Protein AF-A0A1I9G397-F1 (afdb_monomer_lite)

Organism: Brugia malayi (NCBI:txid6279)

Radius of gyration: 25.69 Å; chains: 1; bounding box: 50×89×63 Å

Structure (mmCIF, N/CA/C/O backbone):
data_AF-A0A1I9G397-F1
#
_entry.id   AF-A0A1I9G397-F1
#
loop_
_atom_site.group_PDB
_atom_site.id
_atom_site.type_symbol
_atom_site.label_atom_id
_atom_site.label_alt_id
_atom_site.label_comp_id
_atom_site.label_asym_id
_atom_site.label_entity_id
_atom_site.label_seq_id
_atom_site.pdbx_PDB_ins_code
_atom_site.Cartn_x
_atom_site.Cartn_y
_atom_site.Cartn_z
_atom_site.occupancy
_atom_site.B_iso_or_equiv
_atom_site.auth_seq_id
_atom_site.auth_comp_id
_atom_site.auth_asym_id
_atom_site.auth_atom_id
_atom_site.pdbx_PDB_model_num
ATOM 1 N N . MET A 1 1 ? 14.474 -15.192 7.011 1.00 81.62 1 MET A N 1
ATOM 2 C CA . MET A 1 1 ? 15.390 -14.971 5.867 1.00 81.62 1 MET A CA 1
ATOM 3 C C . MET A 1 1 ? 15.949 -13.556 5.785 1.00 81.62 1 MET A C 1
ATOM 5 O O . MET A 1 1 ? 17.125 -13.462 5.514 1.00 81.62 1 MET A O 1
ATOM 9 N N . ARG A 1 2 ? 15.188 -12.478 6.043 1.00 86.75 2 ARG A N 1
ATOM 10 C CA . ARG A 1 2 ? 15.651 -11.079 5.849 1.00 86.75 2 ARG A CA 1
ATOM 11 C C . ARG A 1 2 ? 16.985 -10.700 6.529 1.00 86.75 2 ARG A C 1
ATOM 13 O O . ARG A 1 2 ? 17.646 -9.777 6.079 1.00 86.75 2 ARG A O 1
ATOM 20 N N . LEU A 1 3 ? 17.364 -11.407 7.598 1.00 88.62 3 LEU A N 1
ATOM 21 C CA . LEU A 1 3 ? 18.619 -11.224 8.348 1.00 88.62 3 LEU A CA 1
ATOM 22 C C . LEU A 1 3 ? 19.698 -12.274 7.994 1.00 88.62 3 LEU A C 1
ATOM 24 O O . LEU A 1 3 ? 20.637 -12.491 8.751 1.00 88.62 3 LEU A O 1
ATOM 28 N N . SER A 1 4 ? 19.518 -13.004 6.893 1.00 89.88 4 SER A N 1
ATOM 29 C CA . SER A 1 4 ? 20.378 -14.094 6.425 1.00 89.88 4 SER A CA 1
ATOM 30 C C . SER A 1 4 ? 20.160 -14.306 4.915 1.00 89.88 4 SER A C 1
ATOM 32 O O . SER A 1 4 ? 19.645 -13.425 4.232 1.00 89.88 4 SER A O 1
ATOM 34 N N . TYR A 1 5 ? 20.521 -15.468 4.373 1.00 89.06 5 TYR A N 1
ATOM 35 C CA . TYR A 1 5 ? 20.253 -15.849 2.982 1.00 89.06 5 TYR A CA 1
ATOM 36 C C . TYR A 1 5 ? 19.636 -17.249 2.904 1.00 89.06 5 TYR A C 1
ATOM 38 O O . TYR A 1 5 ? 19.798 -18.058 3.816 1.00 89.06 5 TYR A O 1
ATOM 46 N N . HIS A 1 6 ? 18.891 -17.526 1.827 1.00 91.56 6 HIS A N 1
ATOM 47 C CA . HIS A 1 6 ? 18.101 -18.758 1.681 1.00 91.56 6 HIS A CA 1
ATOM 48 C C . HIS A 1 6 ? 18.940 -20.024 1.892 1.00 91.56 6 HIS A C 1
ATOM 50 O O . HIS A 1 6 ? 18.553 -20.880 2.677 1.00 91.56 6 HIS A O 1
ATOM 56 N N . GLN A 1 7 ? 20.105 -20.116 1.243 1.00 91.06 7 GLN A N 1
ATOM 57 C CA . GLN A 1 7 ? 20.982 -21.286 1.344 1.00 91.06 7 GLN A CA 1
ATOM 58 C C . GLN A 1 7 ? 21.385 -21.592 2.797 1.00 91.06 7 GLN A C 1
ATOM 60 O O . GLN A 1 7 ? 21.302 -22.739 3.213 1.00 91.06 7 GLN A O 1
ATOM 65 N N . ARG A 1 8 ? 21.683 -20.574 3.615 1.00 90.62 8 ARG A N 1
ATOM 66 C CA . ARG A 1 8 ? 22.000 -20.772 5.038 1.00 90.62 8 ARG A CA 1
ATOM 67 C C . ARG A 1 8 ? 20.830 -21.335 5.845 1.00 90.62 8 ARG A C 1
ATOM 69 O O . ARG A 1 8 ? 21.056 -22.065 6.803 1.00 90.62 8 ARG A O 1
ATOM 76 N N . LEU A 1 9 ? 19.589 -20.989 5.493 1.00 88.44 9 LEU A N 1
ATOM 77 C CA . LEU A 1 9 ? 18.411 -21.588 6.133 1.00 88.44 9 LEU A CA 1
ATOM 78 C C . LEU A 1 9 ? 18.264 -23.059 5.746 1.00 88.44 9 LEU A C 1
ATOM 80 O O . LEU A 1 9 ? 17.975 -23.873 6.614 1.00 88.44 9 LEU A O 1
ATOM 84 N N . THR A 1 10 ? 18.505 -23.392 4.476 1.00 89.06 10 THR A N 1
ATOM 85 C CA . THR A 1 10 ? 18.495 -24.776 3.982 1.00 89.06 10 THR A CA 1
ATOM 86 C C . THR A 1 10 ? 19.581 -25.633 4.627 1.00 89.06 10 THR A C 1
ATOM 88 O O . THR A 1 10 ? 19.331 -26.789 4.931 1.00 89.06 10 THR A O 1
ATOM 91 N N . GLU A 1 11 ? 20.764 -25.071 4.871 1.00 91.56 11 GLU A N 1
ATOM 92 C CA . GLU A 1 11 ? 21.891 -25.800 5.465 1.00 91.56 11 GLU A CA 1
ATOM 93 C C . GLU A 1 1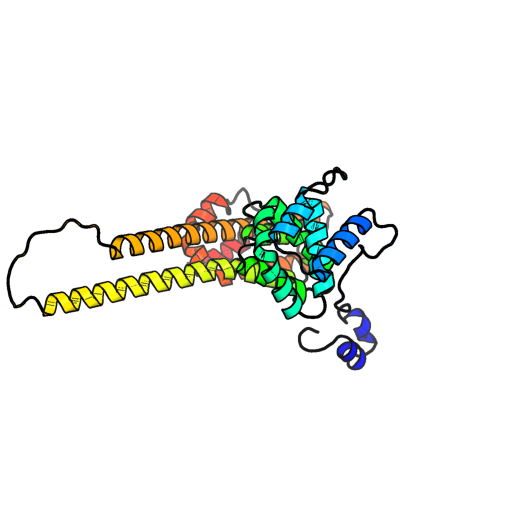1 ? 21.748 -26.015 6.979 1.00 91.56 11 GLU A C 1
ATOM 95 O O . GLU A 1 11 ? 22.202 -27.031 7.498 1.00 91.56 11 GLU A O 1
ATOM 100 N N . PHE A 1 12 ? 21.147 -25.065 7.705 1.00 90.44 12 PHE A N 1
ATOM 101 C CA . PHE A 1 12 ? 21.049 -25.132 9.168 1.00 90.44 12 PHE A CA 1
ATOM 102 C C . PHE A 1 12 ? 19.786 -25.848 9.676 1.00 90.44 12 PHE A C 1
ATOM 104 O O . PHE A 1 12 ? 19.791 -26.375 10.789 1.00 90.44 12 PHE A O 1
ATOM 111 N N . LEU A 1 13 ? 18.688 -25.846 8.913 1.00 90.00 13 LEU A N 1
ATOM 112 C CA . LEU A 1 13 ? 17.431 -26.454 9.353 1.00 90.00 13 LEU A CA 1
ATOM 113 C C . LEU A 1 13 ? 17.400 -27.966 9.063 1.00 90.00 13 LEU A C 1
ATOM 115 O O . LEU A 1 13 ? 17.812 -28.390 7.985 1.00 90.00 13 LEU A O 1
ATOM 119 N N . PRO A 1 14 ? 16.864 -28.799 9.978 1.00 93.75 14 PRO A N 1
ATOM 120 C CA . PRO A 1 14 ? 16.657 -30.220 9.706 1.00 93.75 14 PRO A CA 1
ATOM 121 C C . PRO A 1 14 ? 15.705 -30.448 8.521 1.00 93.75 14 PRO A C 1
ATOM 123 O O . PRO A 1 14 ? 14.773 -29.670 8.325 1.00 93.75 14 PRO A O 1
ATOM 126 N N . ALA A 1 15 ? 15.852 -31.569 7.803 1.00 91.00 15 ALA A N 1
ATOM 127 C CA . ALA A 1 15 ? 15.022 -31.908 6.635 1.00 91.00 15 ALA A CA 1
ATOM 128 C C . ALA A 1 15 ? 13.505 -31.901 6.924 1.00 91.00 15 ALA A C 1
ATOM 130 O O . ALA A 1 15 ? 12.703 -31.534 6.072 1.00 91.00 15 ALA A O 1
ATOM 131 N N . ALA A 1 16 ? 13.098 -32.218 8.159 1.00 94.31 16 ALA A N 1
ATOM 132 C CA . ALA A 1 16 ? 11.697 -32.139 8.583 1.00 94.31 16 ALA A CA 1
ATOM 133 C C . ALA A 1 16 ? 11.090 -30.721 8.465 1.00 94.31 16 ALA A C 1
ATOM 135 O O . ALA A 1 16 ? 9.876 -30.585 8.327 1.00 94.31 16 ALA A O 1
ATOM 136 N N . PHE A 1 17 ? 11.918 -29.672 8.493 1.00 92.88 17 PHE A N 1
ATOM 137 C CA . PHE A 1 17 ? 11.510 -28.269 8.381 1.00 92.88 17 PHE A CA 1
ATOM 138 C C . PHE A 1 17 ? 11.597 -27.720 6.951 1.00 92.88 17 PHE A C 1
ATOM 140 O O . PHE A 1 17 ? 11.320 -26.540 6.751 1.00 92.88 17 PHE A O 1
ATOM 147 N N . GLU A 1 18 ? 11.937 -28.538 5.949 1.00 90.19 18 GLU A N 1
ATOM 148 C CA . GLU A 1 18 ? 12.119 -28.095 4.559 1.00 90.19 18 GLU A CA 1
ATOM 149 C C . GLU A 1 18 ? 10.903 -27.318 4.028 1.00 90.19 18 GLU A C 1
ATOM 151 O O . GLU A 1 18 ? 11.048 -26.239 3.458 1.00 90.19 18 GLU A O 1
ATOM 156 N N . LYS A 1 19 ? 9.686 -27.794 4.324 1.00 91.06 19 LYS A N 1
ATOM 157 C CA . LYS A 1 19 ? 8.428 -27.138 3.921 1.00 91.06 19 LYS A CA 1
ATOM 158 C C . LYS A 1 19 ? 8.170 -25.790 4.608 1.00 91.06 19 LYS A C 1
ATOM 160 O O . LYS A 1 19 ? 7.320 -25.033 4.151 1.00 91.06 19 LYS A O 1
ATOM 165 N N . MET A 1 20 ? 8.865 -25.496 5.708 1.00 89.12 20 MET A N 1
ATOM 166 C CA . MET A 1 20 ? 8.772 -24.219 6.427 1.00 89.12 20 MET A CA 1
ATOM 167 C C . MET A 1 20 ? 9.816 -23.201 5.950 1.00 89.12 20 MET A C 1
ATOM 169 O O . MET A 1 20 ? 9.760 -22.033 6.343 1.00 89.12 20 MET A O 1
ATOM 173 N N . ILE A 1 21 ? 10.771 -23.616 5.110 1.00 90.00 21 ILE A N 1
ATOM 174 C CA . ILE A 1 21 ? 11.748 -22.702 4.523 1.00 90.00 21 ILE A CA 1
ATOM 175 C C . ILE A 1 21 ? 11.004 -21.781 3.548 1.00 90.00 21 ILE A C 1
ATOM 177 O O . ILE A 1 21 ? 10.316 -22.263 2.647 1.00 90.00 21 ILE A O 1
ATOM 181 N N . PRO A 1 22 ? 11.113 -20.447 3.699 1.00 88.69 22 PRO A N 1
ATOM 182 C CA . PRO A 1 22 ? 10.471 -19.537 2.764 1.00 88.69 22 PRO A CA 1
ATOM 183 C C . PRO A 1 22 ? 11.054 -19.718 1.364 1.00 88.69 22 PRO A C 1
ATOM 185 O O . PRO A 1 22 ? 12.256 -19.941 1.224 1.00 88.69 22 PRO A O 1
ATOM 188 N N . GLN A 1 23 ? 10.222 -19.543 0.339 1.00 89.00 23 GLN A N 1
ATOM 189 C CA . GLN A 1 23 ? 10.662 -19.625 -1.052 1.00 89.00 23 GLN A CA 1
ATOM 190 C C . GLN A 1 23 ? 11.821 -18.662 -1.342 1.00 89.00 23 GLN A C 1
ATOM 192 O O . GLN A 1 23 ? 11.974 -17.610 -0.708 1.00 89.00 23 GLN A O 1
ATOM 197 N N . LYS A 1 24 ? 12.652 -19.024 -2.323 1.00 91.06 24 LYS A N 1
ATOM 198 C CA . LYS A 1 24 ? 13.790 -18.203 -2.731 1.00 91.06 24 LYS A CA 1
ATOM 199 C C . LYS A 1 24 ? 13.297 -16.850 -3.272 1.00 91.06 24 LYS A C 1
ATOM 201 O O . LYS A 1 24 ? 12.484 -16.839 -4.194 1.00 91.06 24 LYS A O 1
ATOM 206 N N . PRO A 1 25 ? 13.818 -15.721 -2.760 1.00 92.19 25 PRO A N 1
ATOM 207 C CA . PRO A 1 25 ? 13.427 -14.398 -3.222 1.00 92.19 25 PRO A CA 1
ATOM 208 C C . PRO A 1 25 ? 14.035 -14.140 -4.600 1.00 92.19 25 PRO A C 1
ATOM 210 O O . PRO A 1 25 ? 15.199 -13.757 -4.723 1.00 92.19 25 PRO A O 1
ATOM 213 N N . ILE A 1 26 ? 13.251 -14.393 -5.641 1.00 92.31 26 ILE A N 1
ATOM 214 C CA . ILE A 1 26 ? 13.607 -14.134 -7.036 1.00 92.31 26 ILE A CA 1
ATOM 215 C C . ILE A 1 26 ? 12.575 -13.200 -7.661 1.00 92.31 26 ILE A C 1
ATOM 217 O O . ILE A 1 26 ? 11.433 -13.127 -7.210 1.00 92.31 26 ILE A O 1
ATOM 221 N N . ILE A 1 27 ? 12.996 -12.473 -8.692 1.00 94.94 27 ILE A N 1
ATOM 222 C CA . ILE A 1 27 ? 12.077 -11.676 -9.498 1.00 94.94 27 ILE A CA 1
ATOM 223 C C . ILE A 1 27 ? 11.268 -12.603 -10.410 1.00 94.94 27 ILE A C 1
ATOM 225 O O . ILE A 1 27 ? 11.814 -13.554 -10.970 1.00 94.94 27 ILE A O 1
ATOM 229 N N . SER A 1 28 ? 9.981 -12.322 -10.555 1.00 94.19 28 SER A N 1
ATOM 230 C CA . SER A 1 28 ? 9.089 -12.973 -11.508 1.00 94.19 28 SER A CA 1
ATOM 231 C C . SER A 1 28 ? 9.003 -12.089 -12.750 1.00 94.19 28 SER A C 1
ATOM 233 O O . SER A 1 28 ? 8.398 -11.023 -12.710 1.00 94.19 28 SER A O 1
ATOM 235 N N . TYR A 1 29 ? 9.658 -12.497 -13.836 1.00 93.75 29 TYR A N 1
ATOM 236 C CA . TYR A 1 29 ? 9.712 -11.731 -15.083 1.00 93.75 29 TYR A CA 1
ATOM 237 C C . TYR A 1 29 ? 9.438 -12.656 -16.271 1.00 93.75 29 TYR A C 1
ATOM 239 O O . TYR A 1 29 ? 10.305 -13.420 -16.691 1.00 93.75 29 TYR A O 1
ATOM 247 N N . ASP A 1 30 ? 8.203 -12.594 -16.748 1.00 91.31 30 ASP A N 1
ATOM 248 C CA . ASP A 1 30 ? 7.604 -13.363 -17.847 1.00 91.31 30 ASP A CA 1
ATOM 249 C C . ASP A 1 30 ? 7.918 -12.791 -19.238 1.00 91.31 30 ASP A C 1
ATOM 251 O O . ASP A 1 30 ? 7.971 -13.546 -20.196 1.00 91.31 30 ASP A O 1
ATOM 255 N N . LEU A 1 31 ? 8.231 -11.498 -19.356 1.00 91.56 31 LEU A N 1
ATOM 256 C CA . LEU A 1 31 ? 8.555 -10.827 -20.628 1.00 91.56 31 LEU A CA 1
ATOM 257 C C . LEU A 1 31 ? 9.824 -11.357 -21.336 1.00 91.56 31 LEU A C 1
ATOM 259 O O . LEU A 1 31 ? 10.129 -10.933 -22.449 1.00 91.56 31 LEU A O 1
ATOM 263 N N . ASN A 1 32 ? 10.585 -12.255 -20.698 1.00 88.44 32 ASN A N 1
ATOM 264 C CA . ASN A 1 32 ? 11.683 -12.983 -21.346 1.00 88.44 32 ASN A CA 1
ATOM 265 C C . ASN A 1 32 ? 11.192 -14.140 -22.232 1.00 88.44 32 ASN A C 1
ATOM 267 O O . ASN A 1 32 ? 11.992 -14.663 -23.003 1.00 88.44 32 ASN A O 1
ATOM 271 N N . ASP A 1 33 ? 9.942 -14.577 -22.073 1.00 89.44 33 ASP A N 1
ATOM 272 C CA . ASP A 1 33 ? 9.361 -15.669 -22.848 1.00 89.44 33 ASP A CA 1
ATOM 273 C C . ASP A 1 33 ? 9.152 -15.235 -24.303 1.00 89.44 33 ASP A C 1
ATOM 275 O O . ASP A 1 33 ? 8.516 -14.215 -24.570 1.00 89.44 33 ASP A O 1
ATOM 279 N N . ASP A 1 34 ? 9.705 -16.011 -25.237 1.00 84.75 34 ASP A N 1
ATOM 280 C CA . ASP A 1 34 ? 9.680 -15.723 -26.669 1.00 84.75 34 ASP A CA 1
ATOM 281 C C . ASP A 1 34 ? 8.248 -15.659 -27.229 1.00 84.75 34 ASP A C 1
ATOM 283 O O . ASP A 1 34 ? 8.025 -14.959 -28.216 1.00 84.75 34 ASP A O 1
ATOM 287 N N . GLU A 1 35 ? 7.289 -16.331 -26.583 1.00 88.88 35 GLU A N 1
ATOM 288 C CA . GLU A 1 35 ? 5.871 -16.341 -26.966 1.00 88.88 35 GLU A CA 1
ATOM 289 C C . GLU A 1 35 ? 5.049 -15.213 -26.312 1.00 88.88 35 GLU A C 1
ATOM 291 O O . GLU A 1 35 ? 3.859 -15.066 -26.603 1.00 88.88 35 GLU A O 1
ATOM 296 N N . HIS A 1 36 ? 5.649 -14.395 -25.438 1.00 87.19 36 HIS A N 1
ATOM 297 C CA . HIS A 1 36 ? 4.917 -13.342 -24.738 1.00 87.19 36 HIS A CA 1
ATOM 298 C C . HIS A 1 36 ? 4.484 -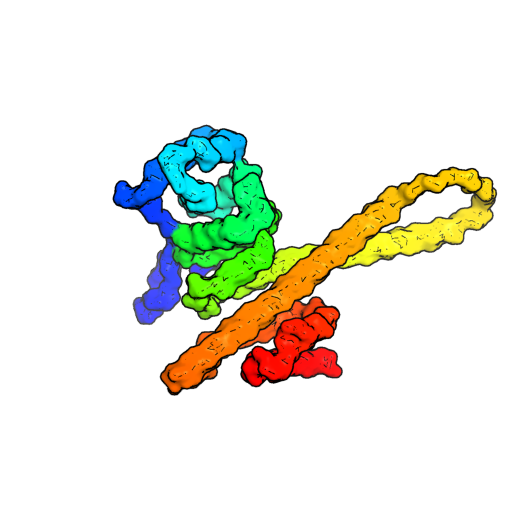12.229 -25.714 1.00 87.19 36 HIS A C 1
ATOM 300 O O . HIS A 1 36 ? 5.345 -11.636 -26.373 1.00 87.19 36 HIS A O 1
ATOM 306 N N . PRO A 1 37 ? 3.187 -11.858 -25.768 1.00 86.75 37 PRO A N 1
ATOM 307 C CA . PRO A 1 37 ? 2.668 -10.888 -26.744 1.00 86.75 37 PRO A CA 1
ATOM 308 C C . PRO A 1 37 ? 3.348 -9.515 -26.649 1.00 86.75 37 PRO A C 1
ATOM 310 O O . PRO A 1 37 ? 3.508 -8.814 -27.642 1.00 86.75 37 PRO A O 1
ATOM 313 N N . ASP A 1 38 ? 3.800 -9.158 -25.449 1.00 89.06 38 ASP A N 1
ATOM 314 C CA . ASP A 1 38 ? 4.383 -7.844 -25.160 1.00 89.06 38 ASP A CA 1
ATOM 315 C C . ASP A 1 38 ? 5.916 -7.794 -25.219 1.00 89.06 38 ASP A C 1
ATOM 317 O O . ASP A 1 38 ? 6.527 -6.775 -24.873 1.00 89.06 38 ASP A O 1
ATOM 321 N N . ARG A 1 39 ? 6.561 -8.889 -25.639 1.00 89.38 39 ARG A N 1
ATOM 322 C CA . ARG A 1 39 ? 8.024 -9.009 -25.650 1.00 89.38 39 ARG A CA 1
ATOM 323 C C . ARG A 1 39 ? 8.692 -7.968 -26.539 1.00 89.38 39 ARG A C 1
ATOM 325 O O . ARG A 1 39 ? 9.695 -7.383 -26.134 1.00 89.38 39 ARG A O 1
ATOM 332 N N . ASP A 1 40 ? 8.136 -7.694 -27.714 1.00 90.81 40 ASP A N 1
ATOM 333 C CA . ASP A 1 40 ? 8.722 -6.734 -28.655 1.00 90.81 40 ASP A CA 1
ATOM 334 C C . ASP A 1 40 ? 8.819 -5.336 -28.038 1.00 90.81 40 ASP A C 1
ATOM 336 O O . ASP A 1 40 ? 9.859 -4.673 -28.112 1.00 90.81 40 ASP A O 1
ATOM 340 N N . PHE A 1 41 ? 7.768 -4.913 -27.334 1.00 91.25 41 PHE A N 1
ATOM 341 C CA . PHE A 1 41 ? 7.773 -3.638 -26.631 1.00 91.25 41 PHE A CA 1
ATOM 342 C C . PHE A 1 41 ? 8.723 -3.651 -25.425 1.00 91.25 41 PHE A C 1
ATOM 344 O O . PHE A 1 41 ? 9.448 -2.678 -25.196 1.00 91.25 41 PHE A O 1
ATOM 351 N N . ALA A 1 42 ? 8.799 -4.767 -24.694 1.00 93.88 42 ALA A N 1
ATOM 352 C CA . ALA A 1 42 ? 9.765 -4.933 -23.612 1.00 93.88 42 ALA A CA 1
ATOM 353 C C . ALA A 1 42 ? 11.220 -4.814 -24.109 1.00 93.88 42 ALA A C 1
ATOM 355 O O . ALA A 1 42 ? 12.028 -4.145 -23.466 1.00 93.88 42 ALA A O 1
ATOM 356 N N . ILE A 1 43 ? 11.553 -5.373 -25.279 1.00 94.19 43 ILE A N 1
ATOM 357 C CA . ILE A 1 43 ? 12.884 -5.259 -25.901 1.00 94.19 43 ILE A CA 1
ATOM 358 C C . ILE A 1 43 ? 13.202 -3.803 -26.267 1.00 94.19 43 ILE A C 1
ATOM 360 O O . ILE A 1 43 ? 14.316 -3.329 -26.015 1.00 94.19 43 ILE A O 1
ATOM 364 N N . VAL A 1 44 ? 12.232 -3.072 -26.827 1.00 94.38 44 VAL A N 1
ATOM 365 C CA . VAL A 1 44 ? 12.377 -1.638 -27.135 1.00 94.38 44 VAL A CA 1
ATOM 366 C C . VAL A 1 44 ? 12.678 -0.841 -25.863 1.00 94.38 44 VAL A C 1
ATOM 368 O O . VAL A 1 44 ? 13.624 -0.047 -25.834 1.00 94.38 44 VAL A O 1
ATOM 371 N N . LEU A 1 45 ? 11.935 -1.101 -24.786 1.00 95.56 45 LEU A N 1
ATOM 372 C CA . LEU A 1 45 ? 12.149 -0.482 -23.480 1.00 95.56 45 LEU A CA 1
ATOM 373 C C . LEU A 1 45 ? 13.505 -0.856 -22.872 1.00 95.56 45 LEU A C 1
ATOM 375 O O . LEU A 1 45 ? 14.219 0.012 -22.368 1.00 95.56 45 LEU A O 1
ATOM 379 N N . GLU A 1 46 ? 13.908 -2.124 -22.951 1.00 95.69 46 GLU A N 1
ATOM 380 C CA . GLU A 1 46 ? 15.215 -2.571 -22.473 1.00 95.69 46 GLU A CA 1
ATOM 381 C C . GLU A 1 46 ? 16.356 -1.836 -23.170 1.00 95.69 46 GLU A C 1
ATOM 383 O O . GLU A 1 46 ? 17.306 -1.395 -22.511 1.00 95.69 46 GLU A O 1
ATOM 388 N N . LYS A 1 47 ? 16.263 -1.679 -24.494 1.00 96.12 47 LYS A N 1
ATOM 389 C CA . LYS A 1 47 ? 17.239 -0.922 -25.275 1.00 96.12 47 LYS A CA 1
ATOM 390 C C . LYS A 1 47 ? 17.278 0.537 -24.820 1.00 96.12 47 LYS A C 1
ATOM 392 O O . LYS A 1 47 ? 18.355 1.028 -24.486 1.00 96.12 47 LYS A O 1
ATOM 397 N N . ALA A 1 48 ? 16.120 1.184 -24.699 1.00 95.94 48 ALA A N 1
ATOM 398 C CA . ALA A 1 48 ? 16.002 2.565 -24.236 1.00 95.94 48 ALA A CA 1
ATOM 399 C C . ALA A 1 48 ? 16.617 2.787 -22.838 1.00 95.94 48 ALA A C 1
ATOM 401 O O . ALA A 1 48 ? 17.340 3.762 -22.606 1.00 95.94 48 ALA A O 1
ATOM 402 N N . PHE A 1 49 ? 16.394 1.860 -21.901 1.00 96.00 49 PHE A N 1
ATOM 403 C CA . PHE A 1 49 ? 17.001 1.915 -20.570 1.00 96.00 49 PHE A CA 1
ATOM 404 C C . PHE A 1 49 ? 18.523 1.746 -20.602 1.00 96.00 49 PHE A C 1
ATOM 406 O O . PHE A 1 49 ? 19.236 2.465 -19.896 1.00 96.00 49 PHE A O 1
ATOM 413 N N . ARG A 1 50 ? 19.041 0.817 -21.418 1.00 94.31 50 ARG A N 1
ATOM 414 C CA . ARG A 1 50 ? 20.490 0.585 -21.565 1.00 94.31 50 ARG A CA 1
ATOM 415 C C . ARG A 1 50 ? 21.194 1.770 -22.219 1.00 94.31 50 ARG A C 1
ATOM 417 O O . ARG A 1 50 ? 22.274 2.150 -21.768 1.00 94.31 50 ARG A O 1
ATOM 424 N N . GLU A 1 51 ? 20.559 2.376 -23.218 1.00 95.38 51 GLU A N 1
ATOM 425 C CA . GLU A 1 51 ? 21.018 3.598 -23.889 1.00 95.38 51 GLU A CA 1
ATOM 426 C C . GLU A 1 51 ? 20.864 4.845 -23.020 1.00 95.38 51 GLU A C 1
ATOM 428 O O . GLU A 1 51 ? 21.398 5.899 -23.359 1.00 95.38 51 GLU A O 1
ATOM 433 N N . LYS A 1 52 ? 20.210 4.725 -21.856 1.00 93.06 52 LYS A N 1
ATOM 434 C CA . LYS A 1 52 ? 20.080 5.811 -20.887 1.00 93.06 52 LYS A CA 1
ATOM 435 C C . LYS A 1 52 ? 19.454 7.053 -21.533 1.00 93.06 52 LYS A C 1
ATOM 437 O O . LYS A 1 52 ? 19.922 8.168 -21.284 1.00 93.06 52 LYS A O 1
ATOM 442 N N . ILE A 1 53 ? 18.369 6.867 -22.286 1.00 95.00 53 ILE A N 1
ATOM 443 C CA . ILE A 1 53 ? 17.612 7.989 -22.853 1.00 95.00 53 ILE A CA 1
ATOM 444 C C . ILE A 1 53 ? 17.062 8.913 -21.749 1.00 95.00 53 ILE A C 1
ATOM 446 O O . ILE A 1 53 ? 16.984 8.521 -20.571 1.00 95.00 53 ILE A O 1
ATOM 450 N N . SER A 1 54 ? 16.738 10.155 -22.124 1.00 93.38 54 SER A N 1
ATOM 451 C CA . SER A 1 54 ? 16.172 11.168 -21.226 1.00 93.38 54 SER A CA 1
ATOM 452 C C . SER A 1 54 ? 14.743 10.815 -20.793 1.00 93.38 54 SER A C 1
ATOM 454 O O . SER A 1 54 ? 14.095 9.953 -21.389 1.00 93.38 54 SER A O 1
ATOM 456 N N . ALA A 1 55 ? 14.249 11.483 -19.745 1.00 90.38 55 ALA A N 1
ATOM 457 C CA . ALA A 1 55 ? 12.868 11.320 -19.293 1.00 90.38 55 ALA A CA 1
ATOM 458 C C . ALA A 1 55 ? 11.863 11.715 -20.388 1.00 90.38 55 ALA A C 1
ATOM 460 O O . ALA A 1 55 ? 10.911 10.972 -20.607 1.00 90.38 55 ALA A O 1
ATOM 461 N N . ASP A 1 56 ? 12.129 12.804 -21.117 1.00 90.44 56 ASP A N 1
ATOM 462 C CA . ASP A 1 56 ? 11.291 13.265 -22.233 1.00 90.44 56 ASP A CA 1
ATOM 463 C C . ASP A 1 56 ? 11.280 12.250 -23.376 1.00 90.44 56 ASP A C 1
ATOM 465 O O . ASP A 1 56 ? 10.216 11.840 -23.826 1.00 90.44 56 ASP A O 1
ATOM 469 N N . GLY A 1 57 ? 12.452 11.724 -23.756 1.00 93.75 57 GLY A N 1
ATOM 470 C CA . GLY A 1 57 ? 12.533 10.682 -24.781 1.00 93.75 57 GLY A CA 1
ATOM 471 C C . GLY A 1 57 ? 11.794 9.402 -24.380 1.00 93.75 57 GLY A C 1
ATOM 472 O O . G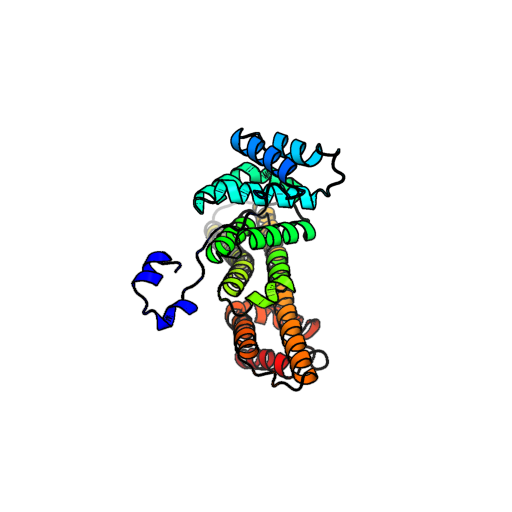LY A 1 57 ? 11.244 8.707 -25.231 1.00 93.75 57 GLY A O 1
ATOM 473 N N . MET A 1 58 ? 11.741 9.093 -23.082 1.00 94.19 58 MET A N 1
ATOM 474 C CA . MET A 1 58 ? 10.956 7.971 -22.576 1.00 94.19 58 MET A CA 1
ATOM 475 C C . MET A 1 58 ? 9.449 8.267 -22.586 1.00 94.19 58 MET A C 1
ATOM 477 O O . MET A 1 58 ? 8.665 7.386 -22.924 1.00 94.19 58 MET A O 1
ATOM 481 N N . ILE A 1 59 ? 9.032 9.493 -22.254 1.00 92.81 59 ILE A N 1
ATOM 482 C CA . ILE A 1 59 ? 7.630 9.926 -22.363 1.00 92.81 59 ILE A CA 1
ATOM 483 C C . ILE A 1 59 ? 7.164 9.821 -23.817 1.00 92.81 59 ILE A C 1
ATOM 485 O O . ILE A 1 59 ? 6.114 9.232 -24.082 1.00 92.81 59 ILE A O 1
ATOM 489 N N . ASP A 1 60 ? 7.976 10.311 -24.751 1.00 91.94 60 ASP A N 1
ATOM 490 C CA . ASP A 1 60 ? 7.711 10.226 -26.183 1.00 91.94 60 ASP A CA 1
ATOM 491 C C . ASP A 1 60 ? 7.608 8.773 -26.645 1.00 91.94 60 ASP A C 1
ATOM 493 O O . ASP A 1 60 ? 6.673 8.424 -27.358 1.00 91.94 60 ASP A O 1
ATOM 497 N N . LEU A 1 61 ? 8.507 7.891 -26.198 1.00 92.06 61 LEU A N 1
ATOM 498 C CA . LEU A 1 61 ? 8.453 6.462 -26.519 1.00 92.06 61 LEU A CA 1
ATOM 499 C C . LEU A 1 61 ? 7.137 5.820 -26.054 1.00 92.06 61 LEU A C 1
ATOM 501 O O . LEU A 1 61 ? 6.519 5.069 -26.811 1.00 92.06 61 LEU A O 1
ATOM 505 N N . LEU A 1 62 ? 6.682 6.136 -24.838 1.00 90.81 62 LEU A N 1
ATOM 506 C CA . LEU A 1 62 ? 5.431 5.604 -24.288 1.00 90.81 62 LEU A CA 1
ATOM 507 C C . LEU A 1 62 ? 4.191 6.148 -25.022 1.00 90.81 62 LEU A C 1
ATOM 509 O O . LEU A 1 62 ? 3.227 5.403 -25.226 1.00 90.81 62 LEU A O 1
ATOM 513 N N . ARG A 1 63 ? 4.220 7.411 -25.471 1.00 88.62 63 ARG A N 1
ATOM 514 C CA . ARG A 1 63 ? 3.129 8.049 -26.234 1.00 88.62 63 ARG A CA 1
ATOM 515 C C . ARG A 1 63 ? 3.083 7.598 -27.702 1.00 88.62 63 ARG A C 1
ATOM 517 O O . ARG A 1 63 ? 2.007 7.274 -28.200 1.00 88.62 63 ARG A O 1
ATOM 524 N N . ASN A 1 64 ? 4.231 7.535 -28.376 1.00 78.62 64 ASN A N 1
ATOM 525 C CA . ASN A 1 64 ? 4.340 7.443 -29.840 1.00 78.62 64 ASN A CA 1
ATOM 526 C C . ASN A 1 64 ? 4.234 6.028 -30.419 1.00 78.62 64 ASN A C 1
ATOM 528 O O . ASN A 1 64 ? 4.123 5.882 -31.631 1.00 78.62 64 ASN A O 1
ATOM 532 N N . GLN A 1 65 ? 4.224 4.977 -29.599 1.00 64.00 65 GLN A N 1
ATOM 533 C CA . GLN A 1 65 ? 3.974 3.598 -30.050 1.00 64.00 65 GLN A CA 1
ATOM 534 C C . GLN A 1 65 ? 2.485 3.354 -30.389 1.00 64.00 65 GLN A C 1
ATOM 536 O O . GLN A 1 65 ? 1.881 2.374 -29.970 1.00 64.00 65 GLN A O 1
ATOM 541 N N . SER A 1 66 ? 1.852 4.276 -31.116 1.00 51.22 66 SER A N 1
ATOM 542 C CA . SER A 1 66 ? 0.436 4.268 -31.515 1.00 51.22 66 SER A CA 1
ATOM 543 C C . SER A 1 66 ? 0.067 3.197 -32.553 1.00 51.22 66 SER A C 1
ATOM 545 O O . SER A 1 66 ? -1.119 3.008 -32.809 1.00 51.22 66 SER A O 1
ATOM 547 N N . GLU A 1 67 ? 1.041 2.476 -33.122 1.00 52.38 67 GLU A N 1
ATOM 548 C CA . GLU A 1 67 ? 0.784 1.372 -34.065 1.00 52.38 67 GLU A CA 1
ATOM 549 C C . GLU A 1 67 ? 0.170 0.147 -33.375 1.00 52.38 67 GLU A C 1
ATOM 551 O O . GLU A 1 67 ? -0.693 -0.520 -33.943 1.00 52.38 67 GLU A O 1
ATOM 556 N N . ASN A 1 68 ? 0.525 -0.088 -32.111 1.00 53.81 68 ASN A N 1
ATOM 557 C CA . ASN A 1 68 ? -0.185 -1.026 -31.257 1.00 53.81 68 ASN A CA 1
ATOM 558 C C . ASN A 1 68 ? -1.293 -0.248 -30.541 1.00 53.81 68 ASN A C 1
ATOM 560 O O . ASN A 1 68 ? -0.997 0.654 -29.756 1.00 53.81 68 ASN A O 1
ATOM 564 N N . GLN A 1 69 ? -2.565 -0.615 -30.729 1.00 61.72 69 GLN A N 1
ATOM 565 C CA . GLN A 1 69 ? -3.732 -0.107 -29.971 1.00 61.72 69 GLN A CA 1
ATOM 566 C C . GLN A 1 69 ? -3.674 -0.428 -28.454 1.00 61.72 69 GLN A C 1
ATOM 568 O O . GLN A 1 69 ? -4.686 -0.488 -27.765 1.00 61.72 69 GLN A O 1
ATOM 573 N N . MET A 1 70 ? -2.478 -0.683 -27.933 1.00 71.56 70 MET A N 1
ATOM 574 C CA . MET A 1 70 ? -2.167 -0.999 -26.558 1.00 71.56 70 MET A CA 1
ATOM 575 C C . MET A 1 70 ? -2.408 0.222 -25.677 1.00 71.56 70 MET A C 1
ATOM 577 O O . MET A 1 70 ? -1.820 1.284 -25.909 1.00 71.56 70 MET A O 1
ATOM 581 N N . ASP A 1 71 ? -3.249 0.034 -24.664 1.00 85.00 71 ASP A N 1
ATOM 582 C CA . ASP A 1 71 ? -3.603 1.048 -23.681 1.00 85.00 71 ASP A CA 1
ATOM 583 C C . ASP A 1 71 ? -2.367 1.628 -22.968 1.00 85.00 71 ASP A C 1
ATOM 585 O O . ASP A 1 71 ? -1.373 0.938 -22.715 1.00 85.00 71 ASP A O 1
ATOM 589 N N . ILE A 1 72 ? -2.418 2.921 -22.637 1.00 85.81 72 ILE A N 1
ATOM 590 C CA . ILE A 1 72 ? -1.281 3.628 -22.039 1.00 85.81 72 ILE A CA 1
ATOM 591 C C . ILE A 1 72 ? -0.925 3.085 -20.649 1.00 85.81 72 ILE A C 1
ATOM 593 O O . ILE A 1 72 ? 0.260 3.023 -20.312 1.00 85.81 72 ILE A O 1
ATOM 597 N N . ASN A 1 73 ? -1.909 2.639 -19.859 1.00 87.88 73 ASN A N 1
ATOM 598 C CA . ASN A 1 73 ? -1.657 2.064 -18.537 1.00 87.88 73 ASN A CA 1
ATOM 599 C C . ASN A 1 73 ? -0.944 0.715 -18.673 1.00 87.88 73 ASN A C 1
ATOM 601 O O . ASN A 1 73 ? -0.055 0.385 -17.884 1.00 87.88 73 ASN A O 1
ATOM 605 N N . PHE A 1 74 ? -1.262 -0.038 -19.724 1.00 88.75 74 PHE A N 1
ATOM 606 C CA . PHE A 1 74 ? -0.586 -1.291 -20.028 1.00 88.75 74 PHE A CA 1
ATOM 607 C C . PHE A 1 74 ? 0.868 -1.074 -20.476 1.00 88.75 74 PHE A C 1
ATOM 609 O O . PHE A 1 74 ? 1.782 -1.710 -19.947 1.00 88.75 74 PHE A O 1
ATOM 616 N N . ARG A 1 75 ? 1.129 -0.087 -21.346 1.00 91.31 75 ARG A N 1
ATOM 617 C CA . ARG A 1 75 ? 2.508 0.309 -21.703 1.00 91.31 75 ARG A CA 1
ATOM 618 C C . ARG A 1 75 ? 3.315 0.733 -20.481 1.00 91.31 75 ARG A C 1
ATOM 620 O O . ARG A 1 75 ? 4.482 0.365 -20.354 1.00 91.31 75 ARG A O 1
ATOM 627 N N . LEU A 1 76 ? 2.696 1.491 -19.575 1.00 93.38 76 LEU A N 1
ATOM 628 C CA . LEU A 1 76 ? 3.323 1.911 -18.327 1.00 93.38 76 LEU A CA 1
ATOM 629 C C . LEU A 1 76 ? 3.631 0.716 -17.409 1.00 93.38 76 LEU A C 1
ATOM 631 O O . LEU A 1 76 ? 4.685 0.692 -16.774 1.00 93.38 76 LEU A O 1
ATOM 635 N N . SER A 1 77 ? 2.754 -0.288 -17.372 1.00 94.81 77 SER A N 1
ATOM 636 C CA . SER A 1 77 ? 2.975 -1.532 -16.622 1.00 94.81 77 SER A CA 1
ATOM 637 C C . SER A 1 77 ? 4.201 -2.275 -17.150 1.00 94.81 77 SER A C 1
ATOM 639 O O . SER A 1 77 ? 5.098 -2.618 -16.381 1.00 94.81 77 SER A O 1
ATOM 641 N N . ILE A 1 78 ? 4.313 -2.434 -18.474 1.00 95.19 78 ILE A N 1
ATOM 642 C CA . ILE A 1 78 ? 5.488 -3.054 -19.102 1.00 95.19 78 ILE A CA 1
ATOM 643 C C . ILE A 1 78 ? 6.740 -2.223 -18.812 1.00 95.19 78 ILE A C 1
ATOM 645 O O . ILE A 1 78 ? 7.732 -2.766 -18.330 1.00 95.19 78 ILE A O 1
ATOM 649 N N . PHE A 1 79 ? 6.689 -0.902 -19.010 1.00 96.38 79 PHE A N 1
ATOM 650 C CA . PHE A 1 79 ? 7.774 0.019 -18.655 1.00 96.38 79 PHE A CA 1
ATOM 651 C C . PHE A 1 79 ? 8.266 -0.202 -17.224 1.00 96.38 79 PHE A C 1
ATOM 653 O O . PHE A 1 79 ? 9.468 -0.353 -16.990 1.00 96.38 79 PHE A O 1
ATOM 660 N N . PHE A 1 80 ? 7.341 -0.259 -16.269 1.00 97.25 80 PHE A N 1
ATOM 661 C CA . PHE A 1 80 ? 7.665 -0.421 -14.863 1.00 97.25 80 PHE A CA 1
ATOM 662 C C . PHE A 1 80 ? 8.248 -1.809 -14.570 1.00 97.25 80 PHE A C 1
ATOM 664 O O . PHE A 1 80 ? 9.260 -1.920 -13.877 1.00 97.25 80 PHE A O 1
ATOM 671 N N . LYS A 1 81 ? 7.690 -2.867 -15.164 1.00 96.94 81 LYS A N 1
ATOM 672 C CA . LYS A 1 81 ? 8.187 -4.246 -15.050 1.00 96.94 81 LYS A CA 1
ATOM 673 C C . LYS A 1 81 ? 9.610 -4.391 -15.599 1.00 96.94 81 LYS A C 1
ATOM 675 O O . LYS A 1 81 ? 10.476 -4.942 -14.914 1.00 96.94 81 LYS A O 1
ATOM 680 N N . VAL A 1 82 ? 9.893 -3.823 -16.777 1.00 97.38 82 VAL A N 1
ATOM 681 C CA . VAL A 1 82 ? 11.242 -3.792 -17.372 1.00 97.38 82 VAL A CA 1
ATOM 682 C C . VAL A 1 82 ? 12.212 -2.989 -16.495 1.00 97.38 82 VAL A C 1
ATOM 684 O O . VAL A 1 82 ? 13.324 -3.452 -16.223 1.00 97.38 82 VAL A O 1
ATOM 687 N N . LEU A 1 83 ? 11.796 -1.820 -15.989 1.00 97.38 83 LEU A N 1
ATOM 688 C CA . LEU A 1 83 ? 12.602 -0.989 -15.086 1.00 97.38 83 LEU A CA 1
ATOM 689 C C . LEU A 1 83 ? 13.047 -1.782 -13.845 1.00 97.38 83 LEU A C 1
ATOM 691 O O . LEU A 1 83 ? 14.238 -1.816 -13.517 1.00 97.38 83 LEU A O 1
ATOM 695 N N . LEU A 1 84 ? 12.100 -2.450 -13.178 1.00 97.38 84 LEU A N 1
ATOM 696 C CA . LEU A 1 84 ? 12.354 -3.277 -11.997 1.00 97.38 84 LEU A CA 1
ATOM 697 C C . LEU A 1 84 ? 13.273 -4.461 -12.319 1.00 97.38 84 LEU A C 1
ATOM 699 O O . LEU A 1 84 ? 14.189 -4.770 -11.549 1.00 97.38 84 LEU A O 1
ATOM 703 N N . TYR A 1 85 ? 13.076 -5.101 -13.473 1.00 96.88 85 TYR A N 1
ATOM 704 C CA . TYR A 1 85 ? 13.903 -6.221 -13.908 1.00 96.88 85 TYR A CA 1
ATOM 705 C C . TYR A 1 85 ? 15.353 -5.826 -14.164 1.00 96.88 85 TYR A C 1
ATOM 707 O O . TYR A 1 85 ? 16.268 -6.502 -13.679 1.00 96.88 85 TYR A O 1
ATOM 715 N N . LEU A 1 86 ? 15.600 -4.719 -14.862 1.00 96.12 86 LEU A N 1
ATOM 716 C CA . LEU A 1 86 ? 16.959 -4.225 -15.090 1.00 96.12 86 LEU A CA 1
ATOM 717 C C . LEU A 1 86 ? 17.633 -3.778 -13.783 1.00 96.12 86 LEU A C 1
ATOM 719 O O . LEU A 1 86 ? 18.851 -3.908 -13.631 1.00 96.12 86 LEU A O 1
ATOM 723 N N . ALA A 1 87 ? 16.844 -3.328 -12.806 1.00 95.88 87 ALA A N 1
ATOM 724 C CA . ALA A 1 87 ? 17.315 -2.882 -11.502 1.00 95.88 87 ALA A CA 1
ATOM 725 C C . ALA A 1 87 ? 17.364 -3.980 -10.415 1.00 95.88 87 ALA A C 1
ATOM 727 O O . ALA A 1 87 ? 17.738 -3.699 -9.276 1.00 95.88 87 ALA A O 1
ATOM 728 N N . ARG A 1 88 ? 17.068 -5.246 -10.742 1.00 95.44 88 ARG A N 1
ATOM 729 C CA . ARG A 1 88 ? 16.875 -6.358 -9.783 1.00 95.44 88 ARG A CA 1
ATOM 730 C C . ARG A 1 88 ? 18.045 -6.697 -8.853 1.00 95.44 88 ARG A C 1
ATOM 732 O O . ARG A 1 88 ? 17.869 -7.473 -7.920 1.00 95.44 88 ARG A O 1
ATOM 739 N N . LYS A 1 89 ? 19.246 -6.167 -9.108 1.00 92.94 89 LYS A N 1
ATOM 740 C CA . LYS A 1 89 ? 20.475 -6.546 -8.390 1.00 92.94 89 LYS A CA 1
ATOM 741 C C . LYS A 1 89 ? 20.434 -6.194 -6.903 1.00 92.94 89 LYS A C 1
ATOM 743 O O . LYS A 1 89 ? 20.838 -7.009 -6.083 1.00 92.94 89 LYS A O 1
ATOM 748 N N . THR A 1 90 ? 20.002 -4.981 -6.554 1.00 94.06 90 THR A N 1
ATOM 749 C CA . THR A 1 90 ? 19.908 -4.526 -5.156 1.00 94.06 90 THR A CA 1
ATOM 750 C C . THR A 1 90 ? 18.793 -3.492 -4.988 1.00 94.06 90 THR A C 1
ATOM 752 O O . THR A 1 90 ? 18.305 -2.922 -5.968 1.00 94.06 90 THR A O 1
ATOM 755 N N . PHE A 1 91 ? 18.430 -3.181 -3.738 1.00 95.12 91 PHE A N 1
ATOM 756 C CA . PHE A 1 91 ? 17.517 -2.072 -3.429 1.00 95.12 91 PHE A CA 1
ATOM 757 C C . PHE A 1 91 ? 18.020 -0.739 -4.004 1.00 95.12 91 PHE A C 1
ATOM 759 O O . PHE A 1 91 ? 17.259 -0.011 -4.635 1.00 95.12 91 PHE A O 1
ATOM 766 N N . SER A 1 92 ? 19.319 -0.451 -3.876 1.00 96.19 92 SER A N 1
ATOM 767 C CA . SER A 1 92 ? 19.904 0.798 -4.375 1.00 96.19 92 SER A CA 1
ATOM 768 C C . SER A 1 92 ? 19.801 0.942 -5.894 1.00 96.19 92 SER A C 1
ATOM 770 O O . SER A 1 92 ? 19.533 2.040 -6.370 1.00 96.19 92 SER A O 1
ATOM 772 N N . HIS A 1 93 ? 19.953 -0.146 -6.661 1.00 96.06 93 HIS A N 1
ATOM 773 C CA . HIS A 1 93 ? 19.765 -0.093 -8.117 1.00 96.06 93 HIS A CA 1
ATOM 774 C C . HIS A 1 93 ? 18.328 0.303 -8.474 1.00 96.06 93 HIS A C 1
ATOM 776 O O . HIS A 1 93 ? 18.137 1.165 -9.330 1.00 96.06 93 HIS A O 1
ATOM 782 N N . ASN A 1 94 ? 17.331 -0.253 -7.775 1.00 96.38 94 ASN A N 1
ATOM 783 C CA . ASN A 1 94 ? 15.933 0.145 -7.957 1.00 96.38 94 ASN A CA 1
ATOM 784 C C . ASN A 1 94 ? 15.719 1.621 -7.608 1.00 96.38 94 ASN A C 1
ATOM 786 O O . ASN A 1 94 ? 15.065 2.339 -8.354 1.00 96.38 94 ASN A O 1
ATOM 790 N N . PHE A 1 95 ? 16.310 2.120 -6.521 1.00 97.31 95 PHE A N 1
ATOM 791 C CA . PHE A 1 95 ? 16.162 3.528 -6.142 1.00 97.31 95 PHE A CA 1
ATOM 792 C C . PHE A 1 95 ? 16.773 4.490 -7.155 1.00 97.31 95 PHE A C 1
ATOM 794 O O . PHE A 1 95 ? 16.181 5.535 -7.428 1.00 97.31 95 PHE A O 1
ATOM 801 N N . VAL A 1 96 ? 17.932 4.142 -7.716 1.00 96.19 96 VAL A N 1
ATOM 802 C CA . VAL A 1 96 ? 18.571 4.925 -8.779 1.00 96.19 96 VAL A CA 1
ATOM 803 C C . VAL A 1 96 ? 17.692 4.920 -10.027 1.00 96.19 96 VAL A C 1
ATOM 805 O O . VAL A 1 96 ? 17.457 5.979 -10.603 1.00 96.19 96 VAL A O 1
ATOM 808 N N . ALA A 1 97 ? 17.160 3.757 -10.409 1.00 95.50 97 ALA A N 1
ATOM 809 C CA . ALA A 1 97 ? 16.275 3.612 -11.560 1.00 95.50 97 ALA A CA 1
ATOM 810 C C . ALA A 1 97 ? 14.981 4.437 -11.403 1.00 95.50 97 ALA A C 1
ATOM 812 O O . ALA A 1 97 ? 14.651 5.227 -12.285 1.00 95.50 97 ALA A O 1
ATOM 813 N N . LEU A 1 98 ? 14.310 4.340 -10.249 1.00 96.38 98 LEU A N 1
ATOM 814 C CA . LEU A 1 98 ? 13.107 5.120 -9.935 1.00 96.38 98 LEU A CA 1
ATOM 815 C C . LEU A 1 98 ? 13.378 6.626 -9.925 1.00 96.38 98 LEU A C 1
ATOM 817 O O . LEU A 1 98 ? 12.606 7.389 -10.488 1.00 96.38 98 LEU A O 1
ATOM 821 N N . THR A 1 99 ? 14.481 7.065 -9.310 1.00 95.88 99 THR A N 1
ATOM 822 C CA . THR A 1 99 ? 14.840 8.496 -9.261 1.00 95.88 99 THR A CA 1
ATOM 823 C C . THR A 1 99 ? 15.121 9.043 -10.656 1.00 95.88 99 THR A C 1
ATOM 825 O O . THR A 1 99 ? 14.669 10.129 -10.999 1.00 95.88 99 THR A O 1
ATOM 828 N N . ARG A 1 100 ? 15.843 8.276 -11.480 1.00 94.62 100 ARG A N 1
ATOM 829 C CA . ARG A 1 100 ? 16.196 8.668 -12.846 1.00 94.62 100 ARG A CA 1
ATOM 830 C C . ARG A 1 100 ? 14.968 8.884 -13.729 1.00 94.62 100 ARG A C 1
ATOM 832 O O . ARG A 1 100 ? 14.957 9.824 -14.513 1.00 94.62 100 ARG A O 1
ATOM 839 N N . TYR A 1 101 ? 13.965 8.020 -13.606 1.00 95.69 101 TYR A N 1
ATOM 840 C CA . TYR A 1 101 ? 12.733 8.092 -14.395 1.00 95.69 101 TYR A CA 1
ATOM 841 C C . TYR A 1 101 ? 11.555 8.663 -13.600 1.00 95.69 101 TYR A C 1
ATOM 843 O O . TYR A 1 101 ? 10.403 8.433 -13.958 1.00 95.69 101 TYR A O 1
ATOM 851 N N . TYR A 1 102 ? 11.831 9.427 -12.536 1.00 95.81 102 TYR A N 1
ATOM 852 C CA . TYR A 1 102 ? 10.794 10.027 -11.702 1.00 95.81 102 TYR A CA 1
ATOM 853 C C . TYR A 1 102 ? 9.851 10.910 -12.519 1.00 95.81 102 TYR A C 1
ATOM 855 O O . TYR A 1 102 ? 8.646 10.741 -12.403 1.00 95.81 102 TYR A O 1
ATOM 863 N N . SER A 1 103 ? 10.375 11.790 -13.380 1.00 94.88 103 SER A N 1
ATOM 864 C CA . SER A 1 103 ? 9.540 12.681 -14.197 1.00 94.88 103 SER A CA 1
ATOM 865 C C . SER A 1 103 ? 8.624 11.905 -15.146 1.00 94.88 103 SER A C 1
ATOM 867 O O . SER A 1 103 ? 7.439 12.205 -15.216 1.00 94.88 103 SER A O 1
ATOM 869 N N . THR A 1 104 ? 9.132 10.852 -15.800 1.00 94.81 104 THR A N 1
ATOM 870 C CA . THR A 1 104 ? 8.322 9.954 -16.641 1.00 94.81 104 THR A CA 1
ATOM 871 C C . THR A 1 104 ? 7.227 9.274 -15.817 1.00 94.81 104 THR A C 1
ATOM 873 O O . THR A 1 104 ? 6.062 9.302 -16.189 1.00 94.81 104 THR A O 1
ATOM 876 N N . LEU A 1 105 ? 7.578 8.697 -14.664 1.00 95.19 105 LEU A N 1
ATOM 877 C CA . LEU A 1 105 ? 6.609 8.060 -13.770 1.00 95.19 105 LEU A CA 1
ATOM 878 C C . LEU A 1 105 ? 5.565 9.062 -13.265 1.00 95.19 105 LEU A C 1
ATOM 880 O O . LEU A 1 105 ? 4.385 8.739 -13.224 1.00 95.19 105 LEU A O 1
ATOM 884 N N . LYS A 1 106 ? 5.971 10.281 -12.909 1.00 95.25 106 LYS A N 1
ATOM 885 C CA . LYS A 1 106 ? 5.073 11.316 -12.394 1.00 95.25 106 LYS A CA 1
ATOM 886 C C . LYS A 1 106 ? 4.104 11.817 -13.464 1.00 95.25 106 LYS A C 1
ATOM 888 O O . LYS A 1 106 ? 2.940 12.009 -13.138 1.00 95.25 106 LYS A O 1
ATOM 893 N N . GLU A 1 107 ? 4.559 11.959 -14.707 1.00 93.50 107 GLU A N 1
ATOM 894 C CA . GLU A 1 107 ? 3.732 12.344 -15.859 1.00 93.50 107 GLU A CA 1
ATOM 895 C C . GLU A 1 107 ? 2.582 11.355 -16.089 1.00 93.50 107 GLU A C 1
ATOM 897 O O . GLU A 1 107 ? 1.432 11.754 -16.255 1.00 93.50 107 GLU A O 1
ATOM 902 N N . PHE A 1 108 ? 2.869 10.049 -16.065 1.00 91.62 108 PHE A N 1
ATOM 903 C CA . PHE A 1 108 ? 1.836 9.044 -16.313 1.00 91.62 108 PHE A CA 1
ATOM 904 C C . PHE A 1 108 ? 1.051 8.663 -15.054 1.00 91.62 108 PHE A C 1
ATOM 906 O O . PHE A 1 108 ? -0.138 8.392 -15.151 1.00 91.62 108 PHE A O 1
ATOM 913 N N . ILE A 1 109 ? 1.643 8.637 -13.866 1.00 92.62 109 ILE A N 1
ATOM 914 C CA . ILE A 1 109 ? 0.917 8.210 -12.659 1.00 92.62 109 ILE A CA 1
ATOM 915 C C . ILE A 1 109 ? 0.136 9.371 -12.022 1.00 92.62 109 ILE A C 1
ATOM 917 O O . ILE A 1 109 ? -0.901 9.150 -11.400 1.00 92.62 109 ILE A O 1
ATOM 921 N N . GLY A 1 110 ? 0.629 10.606 -12.157 1.00 78.94 110 GLY A N 1
ATOM 922 C CA . GLY A 1 110 ? 0.231 11.766 -11.358 1.00 78.94 110 GLY A CA 1
ATOM 923 C C . GLY A 1 110 ? -1.276 11.930 -11.158 1.00 78.94 110 GLY A C 1
ATOM 924 O O . GLY A 1 110 ? -2.001 12.238 -12.097 1.00 78.94 110 GLY A O 1
ATOM 925 N N . GLY A 1 111 ? -1.728 11.750 -9.911 1.00 77.25 111 GLY A N 1
ATOM 926 C CA . GLY A 1 111 ? -3.107 12.005 -9.478 1.00 77.25 111 GLY A CA 1
ATOM 927 C C . GLY A 1 111 ? -4.155 10.991 -9.950 1.00 77.25 111 GLY A C 1
ATOM 928 O O . GLY A 1 111 ? -5.335 11.195 -9.683 1.00 77.25 111 GLY A O 1
ATOM 929 N N . ARG A 1 112 ? -3.757 9.913 -10.640 1.00 90.44 112 ARG A N 1
ATOM 930 C CA . ARG A 1 112 ? -4.673 8.907 -11.200 1.00 90.44 112 ARG A CA 1
ATOM 931 C C . ARG A 1 112 ? -4.644 7.613 -10.389 1.00 90.44 112 ARG A C 1
ATOM 933 O O . ARG A 1 112 ? -3.688 6.843 -10.478 1.00 90.44 112 ARG A O 1
ATOM 940 N N . GLU A 1 113 ? -5.675 7.384 -9.580 1.00 92.31 113 GLU A N 1
ATOM 941 C CA . GLU A 1 113 ? -5.750 6.234 -8.665 1.00 92.31 113 GLU A CA 1
ATOM 942 C C . GLU A 1 113 ? -5.707 4.881 -9.399 1.00 92.31 113 GLU A C 1
ATOM 944 O O . GLU A 1 113 ? -4.989 3.973 -8.981 1.00 92.31 113 GLU A O 1
ATOM 949 N N . ASP A 1 114 ? -6.392 4.755 -10.538 1.00 92.31 114 ASP A N 1
ATOM 950 C CA . ASP A 1 114 ? -6.398 3.549 -11.378 1.00 92.31 114 ASP A CA 1
ATOM 951 C C . ASP A 1 114 ? -4.986 3.157 -11.843 1.00 92.31 114 ASP A C 1
ATOM 953 O O . ASP A 1 114 ? -4.597 1.983 -11.819 1.00 92.31 114 ASP A O 1
ATOM 957 N N . VAL A 1 115 ? -4.178 4.156 -12.202 1.00 94.88 115 VAL A N 1
ATOM 958 C CA . VAL A 1 115 ? -2.789 3.962 -12.624 1.00 94.88 115 VAL A CA 1
ATOM 959 C C . VAL A 1 115 ? -1.900 3.617 -11.433 1.00 94.88 115 VAL A C 1
ATOM 961 O O . VAL A 1 115 ? -1.051 2.732 -11.540 1.00 94.88 115 VAL A O 1
ATOM 964 N N . GLN A 1 116 ? -2.108 4.256 -10.279 1.00 96.88 116 GLN A N 1
ATOM 965 C CA . GLN A 1 116 ? -1.394 3.910 -9.046 1.00 96.88 116 GLN A CA 1
ATOM 966 C C . GLN A 1 116 ? -1.633 2.446 -8.647 1.00 96.88 116 GLN A C 1
ATOM 968 O O . GLN A 1 116 ? -0.673 1.725 -8.361 1.00 96.88 116 GLN A O 1
ATOM 973 N N . LEU A 1 117 ? -2.885 1.977 -8.698 1.00 96.44 117 LEU A N 1
ATOM 974 C CA . LEU A 1 117 ? -3.236 0.574 -8.459 1.00 96.44 117 LEU A CA 1
ATOM 975 C C . LEU A 1 117 ? -2.571 -0.354 -9.479 1.00 96.44 117 LEU A C 1
ATOM 977 O O . LEU A 1 117 ? -2.011 -1.383 -9.106 1.00 96.44 117 LEU A O 1
ATOM 981 N N . THR A 1 118 ? -2.560 0.031 -10.754 1.00 95.75 118 THR A N 1
ATOM 982 C CA . THR A 1 118 ? -1.893 -0.728 -11.823 1.00 95.75 118 THR A CA 1
ATOM 983 C C . THR A 1 118 ? -0.386 -0.879 -11.565 1.00 95.75 118 THR A C 1
ATOM 985 O O . THR A 1 118 ? 0.176 -1.965 -11.727 1.00 95.75 118 THR A O 1
ATOM 988 N N . ILE A 1 119 ? 0.279 0.175 -11.085 1.00 96.94 119 ILE A N 1
ATOM 989 C CA . ILE A 1 119 ? 1.697 0.139 -10.700 1.00 96.94 119 ILE A CA 1
ATOM 990 C C . ILE A 1 119 ? 1.935 -0.767 -9.488 1.00 96.94 119 ILE A C 1
ATOM 992 O O . ILE A 1 119 ? 2.900 -1.533 -9.484 1.00 96.94 119 ILE A O 1
ATOM 996 N N . LEU A 1 120 ? 1.070 -0.714 -8.472 1.00 98.00 120 LEU A N 1
ATOM 997 C CA . LEU A 1 120 ? 1.164 -1.583 -7.293 1.00 98.00 120 LEU A CA 1
ATOM 998 C C . LEU A 1 120 ? 0.947 -3.063 -7.647 1.00 98.00 120 LEU A C 1
ATOM 1000 O O . LEU A 1 120 ? 1.691 -3.921 -7.171 1.00 98.00 120 LEU A O 1
ATOM 1004 N N . ARG A 1 121 ? 0.005 -3.359 -8.547 1.00 97.31 121 ARG A N 1
ATOM 1005 C CA . ARG A 1 121 ? -0.211 -4.702 -9.107 1.00 97.31 121 ARG A CA 1
ATOM 1006 C C . ARG A 1 121 ? 1.006 -5.200 -9.864 1.00 97.31 121 ARG A C 1
ATOM 1008 O O . ARG A 1 121 ? 1.546 -6.253 -9.538 1.00 97.31 121 ARG A O 1
ATOM 1015 N N . THR A 1 122 ? 1.515 -4.386 -10.786 1.00 97.00 122 THR A N 1
ATOM 1016 C CA . THR A 1 122 ? 2.729 -4.699 -11.550 1.00 97.00 122 THR A CA 1
ATOM 1017 C C . THR A 1 122 ? 3.917 -4.952 -10.614 1.00 97.00 122 THR A C 1
ATOM 1019 O O . THR A 1 122 ? 4.696 -5.887 -10.815 1.00 97.00 122 THR A O 1
ATOM 1022 N N . LEU A 1 123 ? 4.058 -4.146 -9.554 1.00 97.81 123 LEU A N 1
ATOM 1023 C CA . LEU A 1 123 ? 5.083 -4.322 -8.526 1.00 97.81 123 LEU A CA 1
ATOM 1024 C C . LEU A 1 123 ? 4.961 -5.687 -7.838 1.00 97.81 123 LEU A C 1
ATOM 1026 O O . LEU A 1 123 ? 5.966 -6.389 -7.694 1.00 97.81 123 LEU A O 1
ATOM 1030 N N . TYR A 1 124 ? 3.749 -6.043 -7.408 1.00 97.69 124 TYR A N 1
ATOM 1031 C CA . TYR A 1 124 ? 3.463 -7.317 -6.760 1.00 97.69 124 TYR A CA 1
ATOM 1032 C C . TYR A 1 124 ? 3.746 -8.486 -7.691 1.00 97.69 124 TYR A C 1
ATOM 1034 O O . TYR A 1 124 ? 4.532 -9.353 -7.331 1.00 97.69 124 TYR A O 1
ATOM 1042 N N . GLU A 1 125 ? 3.217 -8.484 -8.911 1.00 95.88 125 GLU A N 1
ATOM 1043 C CA . GLU A 1 125 ? 3.453 -9.550 -9.887 1.00 95.88 125 GLU A CA 1
ATOM 1044 C C . GLU A 1 125 ? 4.944 -9.783 -10.140 1.00 95.88 125 GLU A C 1
ATOM 1046 O O . GLU A 1 125 ? 5.395 -10.928 -10.200 1.00 95.88 125 GLU A O 1
ATOM 1051 N N . THR A 1 126 ? 5.715 -8.695 -10.213 1.00 96.62 126 THR A N 1
ATOM 1052 C CA . THR A 1 126 ? 7.159 -8.726 -10.459 1.00 96.62 126 THR A CA 1
ATOM 1053 C C . THR A 1 126 ? 7.945 -9.257 -9.256 1.00 96.62 126 THR A C 1
ATOM 1055 O O . THR A 1 126 ? 8.947 -9.955 -9.418 1.00 96.62 126 THR A O 1
ATOM 1058 N N . TRP A 1 127 ? 7.505 -8.964 -8.028 1.00 96.81 127 TRP A N 1
ATOM 1059 C CA . TRP A 1 127 ? 8.246 -9.266 -6.796 1.00 96.81 127 TRP A CA 1
ATOM 1060 C C . TRP A 1 127 ? 7.491 -10.136 -5.783 1.00 96.81 127 TRP A C 1
ATOM 1062 O O . TRP A 1 127 ? 7.899 -10.192 -4.623 1.00 96.81 127 TRP A O 1
ATOM 1072 N N . LYS A 1 128 ? 6.448 -10.868 -6.194 1.00 94.81 128 LYS A N 1
ATOM 1073 C CA . LYS A 1 128 ? 5.578 -11.678 -5.314 1.00 94.81 128 LYS A CA 1
ATOM 1074 C C . LYS A 1 128 ? 6.334 -12.670 -4.429 1.00 94.81 128 LYS A C 1
ATOM 1076 O O . LYS A 1 128 ? 5.937 -12.939 -3.302 1.00 94.81 128 LYS A O 1
ATOM 1081 N N . LEU A 1 129 ? 7.489 -13.154 -4.892 1.00 93.81 129 LEU A N 1
ATOM 1082 C CA . LEU A 1 129 ? 8.352 -14.080 -4.146 1.00 93.81 129 LEU A CA 1
ATOM 1083 C C . LEU A 1 129 ? 9.316 -13.379 -3.172 1.00 93.81 129 LEU A C 1
ATOM 1085 O O . LEU A 1 129 ? 10.059 -14.030 -2.440 1.00 93.81 129 LEU A O 1
ATOM 1089 N N . HIS A 1 130 ? 9.326 -12.047 -3.143 1.00 95.19 130 HIS A N 1
ATOM 1090 C CA . HIS A 1 130 ? 10.237 -11.234 -2.349 1.00 95.19 130 HIS A CA 1
ATOM 1091 C C . HIS A 1 130 ? 9.502 -10.106 -1.602 1.00 95.19 130 HIS A C 1
ATOM 1093 O O . HIS A 1 130 ? 9.737 -8.923 -1.837 1.00 95.19 130 HIS A O 1
ATOM 1099 N N . GLY A 1 131 ? 8.704 -10.460 -0.588 1.00 95.44 131 GLY A N 1
ATOM 1100 C CA . GLY A 1 131 ? 7.926 -9.488 0.206 1.00 95.44 131 GLY A CA 1
ATOM 1101 C C . GLY A 1 131 ? 8.730 -8.314 0.798 1.00 95.44 131 GLY A C 1
ATOM 1102 O O . GLY A 1 131 ? 8.233 -7.196 0.865 1.00 95.44 131 GLY A O 1
ATOM 1103 N N . GLN A 1 132 ? 10.003 -8.514 1.169 1.00 95.94 132 GLN A N 1
ATOM 1104 C CA . GLN A 1 132 ? 10.869 -7.409 1.621 1.00 95.94 132 GLN A CA 1
ATOM 1105 C C . GLN A 1 132 ? 11.153 -6.380 0.513 1.00 95.94 132 GLN A C 1
ATOM 1107 O O . GLN A 1 132 ? 11.192 -5.188 0.804 1.00 95.94 132 GLN A O 1
ATOM 1112 N N . MET A 1 133 ? 11.345 -6.818 -0.735 1.00 96.69 133 MET A N 1
ATOM 1113 C CA . MET A 1 133 ? 11.520 -5.909 -1.868 1.00 96.69 133 MET A CA 1
ATOM 1114 C C . MET A 1 133 ? 10.244 -5.098 -2.100 1.00 96.69 133 MET A C 1
ATOM 1116 O O . MET A 1 133 ? 10.329 -3.882 -2.245 1.00 96.69 133 MET A O 1
ATOM 1120 N N . ILE A 1 134 ? 9.070 -5.738 -2.034 1.00 97.88 134 ILE A N 1
ATOM 1121 C CA . ILE A 1 134 ? 7.777 -5.048 -2.154 1.00 97.88 134 ILE A CA 1
ATOM 1122 C C . ILE A 1 134 ? 7.646 -3.965 -1.076 1.00 97.88 134 ILE A C 1
ATOM 1124 O O . ILE A 1 134 ? 7.410 -2.808 -1.412 1.00 97.88 134 ILE A O 1
ATOM 1128 N N . ILE A 1 135 ? 7.894 -4.294 0.200 1.00 98.25 135 ILE A N 1
ATOM 1129 C CA . ILE A 1 135 ? 7.862 -3.317 1.305 1.00 98.25 135 ILE A CA 1
ATOM 1130 C C . ILE A 1 135 ? 8.753 -2.106 1.001 1.00 98.25 135 ILE A C 1
ATOM 1132 O O . ILE A 1 135 ? 8.330 -0.954 1.126 1.00 98.25 135 ILE A O 1
ATOM 1136 N N . VAL A 1 136 ? 9.998 -2.361 0.596 1.00 98.06 136 VAL A N 1
ATOM 1137 C CA . VAL A 1 136 ? 10.992 -1.317 0.333 1.00 98.06 136 VAL A CA 1
ATOM 1138 C C . VAL A 1 136 ? 10.583 -0.433 -0.849 1.00 98.06 136 VAL A C 1
ATOM 1140 O O . VAL A 1 136 ? 10.724 0.790 -0.775 1.00 98.06 136 VAL A O 1
ATOM 1143 N N . LEU A 1 137 ? 10.059 -1.027 -1.921 1.00 98.44 137 LEU A N 1
ATOM 1144 C CA . LEU A 1 137 ? 9.640 -0.301 -3.116 1.00 98.44 137 LEU A CA 1
ATOM 1145 C C . LEU A 1 137 ? 8.353 0.494 -2.879 1.00 98.44 137 LEU A C 1
ATOM 1147 O O . LEU A 1 137 ? 8.346 1.678 -3.200 1.00 98.44 137 LEU A O 1
ATOM 1151 N N . VAL A 1 138 ? 7.333 -0.063 -2.218 1.00 98.50 138 VAL A N 1
ATOM 1152 C CA . VAL A 1 138 ? 6.126 0.698 -1.835 1.00 98.50 138 VAL A CA 1
ATOM 1153 C C . VAL A 1 138 ? 6.491 1.880 -0.934 1.00 98.50 138 VAL A C 1
ATOM 1155 O O . VAL A 1 138 ? 6.058 3.004 -1.178 1.00 98.50 138 VAL A O 1
ATOM 1158 N N . THR A 1 139 ? 7.383 1.675 0.044 1.00 98.50 139 THR A N 1
ATOM 1159 C CA . THR A 1 139 ? 7.890 2.771 0.893 1.00 98.50 139 THR A CA 1
ATOM 1160 C C . THR A 1 139 ? 8.546 3.875 0.061 1.00 98.50 139 THR A C 1
ATOM 1162 O O . THR A 1 139 ? 8.396 5.062 0.357 1.00 98.50 139 THR A O 1
ATOM 1165 N N . LYS A 1 140 ? 9.316 3.501 -0.968 1.00 97.69 140 LYS A N 1
ATOM 1166 C CA . LYS A 1 140 ? 9.992 4.450 -1.856 1.00 97.69 140 LYS A CA 1
ATOM 1167 C C . LYS A 1 140 ? 8.996 5.199 -2.746 1.00 97.69 140 LYS A C 1
ATOM 1169 O O . LYS A 1 140 ? 9.161 6.406 -2.891 1.00 97.69 140 LYS A O 1
ATOM 1174 N N . LEU A 1 141 ? 7.977 4.523 -3.280 1.00 97.62 141 LEU A N 1
ATOM 1175 C CA . LEU A 1 141 ? 6.918 5.128 -4.096 1.00 97.62 141 LEU A CA 1
ATOM 1176 C C . LEU A 1 141 ? 6.098 6.157 -3.300 1.00 97.62 141 LEU A C 1
ATOM 1178 O O . LEU A 1 141 ? 5.905 7.266 -3.797 1.00 97.62 141 LEU A O 1
ATOM 1182 N N . LEU A 1 142 ? 5.731 5.843 -2.049 1.00 97.12 142 LEU A N 1
ATOM 1183 C CA . LEU A 1 142 ? 5.072 6.783 -1.126 1.00 97.12 142 LEU A CA 1
ATOM 1184 C C . LEU A 1 142 ? 5.941 8.022 -0.871 1.00 97.12 142 LEU A C 1
ATOM 1186 O O . LEU A 1 142 ? 5.505 9.154 -1.037 1.00 97.12 142 LEU A O 1
ATOM 1190 N N . LYS A 1 143 ? 7.224 7.827 -0.535 1.00 96.00 143 LYS A N 1
ATOM 1191 C CA . LYS A 1 143 ? 8.167 8.939 -0.292 1.00 96.00 143 LYS A CA 1
ATOM 1192 C C . LYS A 1 143 ? 8.442 9.804 -1.522 1.00 96.00 143 LYS A C 1
ATOM 1194 O O . LYS A 1 143 ? 8.914 10.923 -1.366 1.00 96.00 143 LYS A O 1
ATOM 1199 N N . MET A 1 144 ? 8.234 9.267 -2.719 1.00 95.75 144 MET A N 1
ATOM 1200 C CA . MET A 1 144 ? 8.367 10.002 -3.976 1.00 95.75 144 MET A CA 1
ATOM 1201 C C . MET A 1 144 ? 7.039 10.617 -4.429 1.00 95.75 144 MET A C 1
ATOM 1203 O O . MET A 1 144 ? 7.008 11.213 -5.499 1.00 95.75 144 MET A O 1
ATOM 1207 N N . SER A 1 145 ? 5.951 10.455 -3.666 1.00 94.62 145 SER A N 1
ATOM 1208 C CA . SER A 1 145 ? 4.609 10.911 -4.049 1.00 94.62 145 SER A CA 1
ATOM 1209 C C . SER A 1 145 ? 4.212 10.430 -5.453 1.00 94.62 145 SER A C 1
ATOM 1211 O O . SER A 1 145 ? 3.611 11.167 -6.241 1.00 94.62 145 SER A O 1
ATOM 1213 N N . LEU A 1 146 ? 4.635 9.205 -5.791 1.00 95.88 146 LEU A N 1
ATOM 1214 C CA . LEU A 1 146 ? 4.198 8.490 -6.989 1.00 95.88 146 LEU A CA 1
ATOM 1215 C C . LEU A 1 146 ? 2.935 7.681 -6.708 1.00 95.88 146 LEU A C 1
ATOM 1217 O O . LEU A 1 146 ? 2.142 7.476 -7.613 1.00 95.88 146 LEU A O 1
ATOM 1221 N N . VAL A 1 147 ? 2.768 7.224 -5.470 1.00 97.19 147 VAL A N 1
ATOM 1222 C CA . VAL A 1 147 ? 1.582 6.511 -5.006 1.00 97.19 147 VAL A CA 1
ATOM 1223 C C . VAL A 1 147 ? 1.150 7.128 -3.683 1.00 97.19 147 VAL A C 1
ATOM 1225 O O . VAL A 1 147 ? 2.005 7.441 -2.852 1.00 97.19 147 VAL A O 1
ATOM 1228 N N . ASP A 1 148 ? -0.154 7.272 -3.495 1.00 96.31 148 ASP A N 1
ATOM 1229 C CA . ASP A 1 148 ? -0.783 7.810 -2.299 1.00 96.31 148 ASP A CA 1
ATOM 1230 C C . ASP A 1 148 ? -1.106 6.695 -1.297 1.00 96.31 148 ASP A C 1
ATOM 1232 O O . ASP A 1 148 ? -1.282 5.524 -1.646 1.00 96.31 148 ASP A O 1
ATOM 1236 N N . ALA A 1 149 ? -1.193 7.048 -0.013 1.00 97.62 149 ALA A N 1
ATOM 1237 C CA . ALA A 1 149 ? -1.478 6.071 1.036 1.00 97.62 149 ALA A CA 1
ATOM 1238 C C . ALA A 1 149 ? -2.850 5.395 0.853 1.00 97.62 149 ALA A C 1
ATOM 1240 O O . ALA A 1 149 ? -2.969 4.201 1.126 1.00 97.62 149 ALA A O 1
ATOM 1241 N N . SER A 1 150 ? -3.846 6.124 0.339 1.00 97.12 150 SER A N 1
ATOM 1242 C CA . SER A 1 150 ? -5.172 5.593 -0.003 1.00 97.12 150 SER A CA 1
ATOM 1243 C C . SER A 1 150 ? -5.094 4.509 -1.077 1.00 97.12 150 SER A C 1
ATOM 1245 O O . SER A 1 150 ? -5.625 3.422 -0.875 1.00 97.12 150 SER A O 1
ATOM 1247 N N . ALA A 1 151 ? -4.349 4.740 -2.163 1.00 97.62 151 ALA A N 1
ATOM 1248 C CA . ALA A 1 151 ? -4.161 3.750 -3.223 1.00 97.62 151 ALA A CA 1
ATOM 1249 C C . ALA A 1 151 ? -3.444 2.488 -2.713 1.00 97.62 151 ALA A C 1
ATOM 1251 O O . ALA A 1 151 ? -3.812 1.371 -3.079 1.00 97.62 151 ALA A O 1
ATOM 1252 N N . VAL A 1 152 ? -2.456 2.637 -1.818 1.00 98.31 152 VAL A N 1
ATOM 1253 C CA . VAL A 1 152 ? -1.814 1.483 -1.160 1.00 98.31 152 VAL A CA 1
ATOM 1254 C C . VAL A 1 152 ? -2.825 0.693 -0.334 1.00 98.31 152 VAL A C 1
ATOM 1256 O O . VAL A 1 152 ? -2.860 -0.530 -0.438 1.00 98.31 152 VAL A O 1
ATOM 1259 N N . VAL A 1 153 ? -3.656 1.361 0.469 1.00 98.44 153 VAL A N 1
ATOM 1260 C CA . VAL A 1 153 ? -4.703 0.701 1.260 1.00 98.44 153 VAL A CA 1
ATOM 1261 C C . VAL A 1 153 ? -5.718 0.004 0.350 1.00 98.44 153 VAL A C 1
ATOM 1263 O O . VAL A 1 153 ? -6.024 -1.166 0.568 1.00 98.44 153 VAL A O 1
ATOM 1266 N N . ALA A 1 154 ? -6.196 0.672 -0.699 1.00 98.12 154 ALA A N 1
ATOM 1267 C CA . ALA A 1 154 ? -7.119 0.098 -1.671 1.00 98.12 154 ALA A CA 1
ATOM 1268 C C . ALA A 1 154 ? -6.547 -1.164 -2.336 1.00 98.12 154 ALA A C 1
ATOM 1270 O O . ALA A 1 154 ? -7.242 -2.176 -2.418 1.00 98.12 154 ALA A O 1
ATOM 1271 N N . TRP A 1 155 ? -5.269 -1.144 -2.726 1.00 98.25 155 TRP A N 1
ATOM 1272 C CA . TRP A 1 155 ? -4.577 -2.319 -3.253 1.00 98.25 155 TRP A CA 1
ATOM 1273 C C . TRP A 1 155 ? -4.459 -3.443 -2.215 1.00 98.25 155 TRP A C 1
ATOM 1275 O O . TRP A 1 155 ? -4.816 -4.579 -2.518 1.00 98.25 155 TRP A O 1
ATOM 1285 N N . LEU A 1 156 ? -4.023 -3.156 -0.983 1.00 98.31 156 LEU A N 1
ATOM 1286 C CA . LEU A 1 156 ? -3.841 -4.187 0.049 1.00 98.31 156 LEU A CA 1
ATOM 1287 C C . LEU A 1 156 ? -5.130 -4.940 0.393 1.00 98.31 156 LEU A C 1
ATOM 1289 O O . LEU A 1 156 ? -5.047 -6.104 0.758 1.00 98.31 156 LEU A O 1
ATOM 1293 N N . PHE A 1 157 ? -6.293 -4.295 0.287 1.00 98.00 157 PHE A N 1
ATOM 1294 C CA . PHE A 1 157 ? -7.599 -4.904 0.565 1.00 98.00 157 PHE A CA 1
ATOM 1295 C C . PHE A 1 157 ? -8.344 -5.392 -0.683 1.00 98.00 157 PHE A C 1
ATOM 1297 O O . PHE A 1 157 ? -9.505 -5.787 -0.591 1.00 98.00 157 PHE A O 1
ATOM 1304 N N . SER A 1 158 ? -7.707 -5.357 -1.850 1.00 97.19 158 SER A N 1
ATOM 1305 C CA . SER A 1 158 ? -8.294 -5.896 -3.074 1.00 97.19 158 SER A CA 1
ATOM 1306 C C . SER A 1 158 ? -8.335 -7.429 -3.060 1.00 97.19 158 SER A C 1
ATOM 1308 O O . SER A 1 158 ? -7.591 -8.088 -2.327 1.00 97.19 158 SER A O 1
ATOM 1310 N N . ASP A 1 159 ? -9.194 -8.013 -3.898 1.00 95.00 159 ASP A N 1
ATOM 1311 C CA . ASP A 1 159 ? -9.395 -9.467 -3.942 1.00 95.00 159 ASP A CA 1
ATOM 1312 C C . ASP A 1 159 ? -8.116 -10.245 -4.284 1.00 95.00 159 ASP A C 1
ATOM 1314 O O . ASP A 1 159 ? -7.896 -11.336 -3.759 1.00 95.00 159 ASP A O 1
ATOM 1318 N N . GLU A 1 160 ? -7.231 -9.666 -5.101 1.00 94.50 160 GLU A N 1
ATOM 1319 C CA . GLU A 1 160 ? -5.950 -10.280 -5.480 1.00 94.50 160 GLU A CA 1
ATOM 1320 C C . GLU A 1 160 ? -4.988 -10.426 -4.290 1.00 94.50 160 GLU A C 1
ATOM 1322 O O . GLU A 1 160 ? -4.143 -11.321 -4.278 1.00 94.50 160 GLU A O 1
ATOM 1327 N N . MET A 1 161 ? -5.144 -9.581 -3.265 1.00 97.06 161 MET A N 1
ATOM 1328 C CA . MET A 1 161 ? -4.290 -9.564 -2.081 1.00 97.06 161 MET A CA 1
ATOM 1329 C C . MET A 1 161 ? -4.848 -10.394 -0.922 1.00 97.06 161 MET A C 1
ATOM 1331 O O . MET A 1 161 ? -4.084 -10.737 -0.018 1.00 97.06 161 MET A O 1
ATOM 1335 N N . LYS A 1 162 ? -6.132 -10.787 -0.950 1.00 94.19 162 LYS A N 1
ATOM 1336 C CA . LYS A 1 162 ? -6.768 -11.631 0.085 1.00 94.19 162 LYS A CA 1
ATOM 1337 C C . LYS A 1 162 ? -5.947 -12.890 0.446 1.00 94.19 162 LYS A C 1
ATOM 1339 O O . LYS A 1 162 ? -5.780 -13.145 1.642 1.00 94.19 162 LYS A O 1
ATOM 1344 N N . PRO A 1 163 ? -5.353 -13.644 -0.508 1.00 94.69 163 PRO A N 1
ATOM 1345 C CA . PRO A 1 163 ? -4.519 -14.812 -0.189 1.00 94.69 163 PRO A CA 1
ATOM 1346 C C . PRO A 1 163 ? -3.257 -14.493 0.630 1.00 94.69 163 PRO A C 1
ATOM 1348 O O . PRO A 1 163 ? -2.681 -15.373 1.266 1.00 94.69 163 PRO A O 1
ATOM 1351 N N . GLU A 1 164 ? -2.809 -13.238 0.626 1.00 95.88 164 GLU A N 1
ATOM 1352 C CA . GLU A 1 164 ? -1.610 -12.791 1.334 1.00 95.88 164 GLU A CA 1
ATOM 1353 C C . GLU A 1 164 ? -1.911 -12.299 2.759 1.00 95.88 164 GLU A C 1
ATOM 1355 O O . GLU A 1 164 ? -0.978 -11.981 3.495 1.0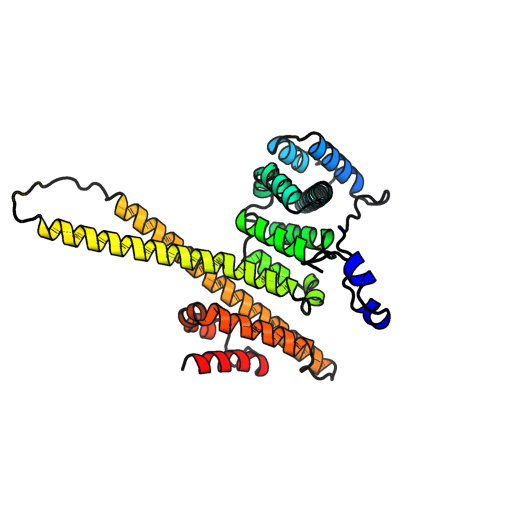0 95.88 164 GLU A O 1
ATOM 1360 N N . PHE A 1 165 ? -3.176 -12.257 3.198 1.00 95.75 165 PHE A N 1
ATOM 1361 C CA . PHE A 1 165 ? -3.565 -11.663 4.488 1.00 95.75 165 PHE A CA 1
ATOM 1362 C C . PHE A 1 165 ? -2.941 -12.358 5.696 1.00 95.75 165 PHE A C 1
ATOM 1364 O O . PHE A 1 165 ? -2.725 -11.722 6.720 1.00 95.75 165 PHE A O 1
ATOM 1371 N N . GLU A 1 166 ? -2.575 -13.632 5.599 1.00 94.00 166 GLU A N 1
ATOM 1372 C CA . GLU A 1 166 ? -1.867 -14.336 6.676 1.00 94.00 166 GLU A CA 1
ATOM 1373 C C . GLU A 1 166 ? -0.367 -13.995 6.722 1.00 94.00 166 GLU A C 1
ATOM 1375 O O . GLU A 1 166 ? 0.355 -14.360 7.654 1.00 94.00 166 GLU A O 1
ATOM 1380 N N . ARG A 1 167 ? 0.146 -13.269 5.723 1.00 94.69 167 ARG A N 1
ATOM 1381 C CA . ARG A 1 167 ? 1.547 -12.869 5.656 1.00 94.69 167 ARG A CA 1
ATOM 1382 C C . ARG A 1 167 ? 1.775 -11.537 6.362 1.00 94.69 167 ARG A C 1
ATOM 1384 O O . ARG A 1 167 ? 1.145 -10.521 6.094 1.00 94.69 167 ARG A O 1
ATOM 1391 N N . LEU A 1 168 ? 2.803 -11.514 7.208 1.00 94.88 168 LEU A N 1
ATOM 1392 C CA . LEU A 1 168 ? 3.256 -10.328 7.947 1.00 94.88 168 LEU A CA 1
ATOM 1393 C C . LEU A 1 168 ? 3.529 -9.100 7.066 1.00 94.88 168 LEU A C 1
ATOM 1395 O O . LEU A 1 168 ? 3.269 -7.980 7.495 1.00 94.88 168 LEU A O 1
ATOM 1399 N N . TRP A 1 169 ? 4.039 -9.303 5.850 1.00 96.19 169 TRP A N 1
ATOM 1400 C CA . TRP A 1 169 ? 4.503 -8.211 4.999 1.00 96.19 169 TRP A CA 1
ATOM 1401 C C . TRP A 1 169 ? 3.366 -7.285 4.530 1.00 96.19 169 TRP A C 1
ATOM 1403 O O . TRP A 1 169 ? 3.603 -6.087 4.409 1.00 96.19 169 TRP A O 1
ATOM 1413 N N . ILE A 1 170 ? 2.141 -7.799 4.350 1.00 97.62 170 ILE A N 1
ATOM 1414 C CA . ILE A 1 170 ? 0.940 -7.005 4.018 1.00 97.62 170 ILE A CA 1
ATOM 1415 C C . ILE A 1 170 ? 0.691 -5.951 5.096 1.00 97.62 170 ILE A C 1
ATOM 1417 O O . ILE A 1 170 ? 0.575 -4.756 4.825 1.00 97.62 170 ILE A O 1
ATOM 1421 N N . TRP A 1 171 ? 0.708 -6.389 6.352 1.00 97.75 171 TRP A N 1
ATOM 1422 C CA . TRP A 1 171 ? 0.452 -5.529 7.502 1.00 97.75 171 TRP A CA 1
ATOM 1423 C C . TRP A 1 171 ? 1.611 -4.578 7.799 1.00 97.75 171 TRP A C 1
ATOM 1425 O O . TRP A 1 171 ? 1.391 -3.501 8.351 1.00 97.75 171 TRP A O 1
ATOM 1435 N N . GLU A 1 172 ? 2.844 -4.941 7.437 1.00 98.12 172 GLU A N 1
ATOM 1436 C CA . GLU A 1 172 ? 3.974 -4.007 7.457 1.00 98.12 172 GLU A CA 1
ATOM 1437 C C . GLU A 1 172 ? 3.747 -2.854 6.470 1.00 98.12 172 GLU A C 1
ATOM 1439 O O . GLU A 1 172 ? 3.941 -1.699 6.844 1.00 98.12 172 GLU A O 1
ATOM 1444 N N . ILE A 1 173 ? 3.278 -3.138 5.248 1.00 98.56 173 ILE A N 1
ATOM 1445 C CA . ILE A 1 173 ? 2.968 -2.099 4.254 1.00 98.56 173 ILE A CA 1
ATOM 1446 C C . ILE A 1 173 ? 1.803 -1.225 4.715 1.00 98.56 173 ILE A C 1
ATOM 1448 O O . ILE A 1 173 ? 1.921 -0.003 4.642 1.00 98.56 173 ILE A O 1
ATOM 1452 N N . LEU A 1 174 ? 0.729 -1.813 5.253 1.00 98.56 174 LEU A N 1
ATOM 1453 C CA . LEU A 1 174 ? -0.389 -1.046 5.814 1.00 98.56 174 LEU A CA 1
ATOM 1454 C C . LEU A 1 174 ? 0.104 -0.063 6.886 1.00 98.56 174 LEU A C 1
ATOM 1456 O O . LEU A 1 174 ? -0.211 1.124 6.857 1.00 98.56 174 LEU A O 1
ATOM 1460 N N . ASN A 1 175 ? 0.942 -0.547 7.806 1.00 98.00 175 ASN A N 1
ATOM 1461 C CA . ASN A 1 175 ? 1.539 0.282 8.847 1.00 98.00 175 ASN A CA 1
ATOM 1462 C C . ASN A 1 175 ? 2.433 1.392 8.285 1.00 98.00 175 ASN A C 1
ATOM 1464 O O . ASN A 1 175 ? 2.466 2.479 8.858 1.00 98.00 175 ASN A O 1
ATOM 1468 N N . ILE A 1 176 ? 3.163 1.129 7.200 1.00 98.31 176 ILE A N 1
ATOM 1469 C CA . ILE A 1 176 ? 3.995 2.125 6.519 1.00 98.31 176 ILE A CA 1
ATOM 1470 C C . ILE A 1 176 ? 3.128 3.196 5.853 1.00 98.31 176 ILE A C 1
ATOM 1472 O O . ILE A 1 176 ? 3.445 4.374 5.989 1.00 98.31 176 ILE A O 1
ATOM 1476 N N . ALA A 1 177 ? 2.043 2.814 5.176 1.00 98.19 177 ALA A N 1
ATOM 1477 C CA . ALA A 1 177 ? 1.120 3.752 4.538 1.00 98.19 177 ALA A CA 1
ATOM 1478 C C . ALA A 1 177 ? 0.440 4.663 5.573 1.00 98.19 177 ALA A C 1
ATOM 1480 O O . ALA A 1 177 ? 0.445 5.883 5.424 1.00 98.19 177 ALA A O 1
ATOM 1481 N N . LEU A 1 178 ? -0.050 4.085 6.672 1.00 97.88 178 LEU A N 1
ATOM 1482 C CA . LEU A 1 178 ? -0.649 4.846 7.769 1.00 97.88 178 LEU A CA 1
ATOM 1483 C C . LEU A 1 178 ? 0.370 5.763 8.466 1.00 97.88 178 LEU A C 1
ATOM 1485 O O . LEU A 1 178 ? 0.087 6.937 8.688 1.00 97.88 178 LEU A O 1
ATOM 1489 N N . GLU A 1 179 ? 1.575 5.265 8.776 1.00 97.12 179 GLU A N 1
ATOM 1490 C CA . GLU A 1 179 ? 2.636 6.077 9.400 1.00 97.12 179 GLU A CA 1
ATOM 1491 C C . GLU A 1 179 ? 3.173 7.170 8.466 1.00 97.12 179 GLU A C 1
ATOM 1493 O O . GLU A 1 179 ? 3.671 8.196 8.931 1.00 97.12 179 GLU A O 1
ATOM 1498 N N . HIS A 1 180 ? 3.077 6.980 7.149 1.00 95.94 180 HIS A N 1
ATOM 1499 C CA . HIS A 1 180 ? 3.450 8.004 6.182 1.00 95.94 180 HIS A CA 1
ATOM 1500 C C . HIS A 1 180 ? 2.598 9.265 6.371 1.00 95.94 180 HIS A C 1
ATOM 1502 O O . HIS A 1 180 ? 3.156 10.356 6.497 1.00 95.94 180 HIS A O 1
ATOM 1508 N N . VAL A 1 181 ? 1.275 9.107 6.483 1.00 95.50 181 VAL A N 1
ATOM 1509 C CA . VAL A 1 181 ? 0.338 10.223 6.678 1.00 95.50 181 VAL A CA 1
ATOM 1510 C C . VAL A 1 181 ? 0.339 10.708 8.128 1.00 95.50 181 VAL A C 1
ATOM 1512 O O . VAL A 1 181 ? 0.568 11.893 8.371 1.00 95.50 181 VAL A O 1
ATOM 1515 N N . SER A 1 182 ? 0.191 9.813 9.113 1.00 95.38 182 SER A N 1
ATOM 1516 C CA . SER A 1 182 ? 0.167 10.212 10.531 1.00 95.38 182 SER A CA 1
ATOM 1517 C C . SER A 1 182 ? 1.483 10.864 10.967 1.00 95.38 182 SER A C 1
ATOM 1519 O O . SER A 1 182 ? 1.502 11.825 11.737 1.00 95.38 182 SER A O 1
ATOM 1521 N N . GLY A 1 183 ? 2.608 10.398 10.422 1.00 94.06 183 GLY A N 1
ATOM 1522 C CA . GLY A 1 183 ? 3.914 10.993 10.641 1.00 94.06 183 GLY A CA 1
ATOM 1523 C C . GLY A 1 183 ? 4.017 12.411 10.074 1.00 94.06 183 GLY A C 1
ATOM 1524 O O . GLY A 1 183 ? 4.661 13.250 10.706 1.00 94.06 183 GLY A O 1
ATOM 1525 N N . HIS A 1 184 ? 3.399 12.699 8.920 1.00 92.19 184 HIS A N 1
ATOM 1526 C CA . HIS A 1 184 ? 3.315 14.061 8.377 1.00 92.19 184 HIS A CA 1
ATOM 1527 C C . HIS A 1 184 ? 2.453 14.965 9.251 1.00 92.19 184 HIS A C 1
ATOM 1529 O O . HIS A 1 184 ? 2.904 16.057 9.594 1.00 92.19 184 HIS A O 1
ATOM 1535 N N . VAL A 1 185 ? 1.282 14.494 9.684 1.00 93.81 185 VAL A N 1
ATOM 1536 C CA . VAL A 1 185 ? 0.406 15.234 10.606 1.00 93.81 185 VAL A CA 1
ATOM 1537 C C . VAL A 1 185 ? 1.145 15.564 11.903 1.00 93.81 185 VAL A C 1
ATOM 1539 O O . VAL A 1 185 ? 1.183 16.718 12.322 1.00 93.81 185 VAL A O 1
ATOM 1542 N N . ARG A 1 186 ? 1.822 14.580 12.510 1.00 92.81 186 ARG A N 1
ATOM 1543 C CA . ARG A 1 186 ? 2.581 14.770 13.756 1.00 92.81 186 ARG A CA 1
ATOM 1544 C C . ARG A 1 186 ? 3.722 15.775 13.599 1.00 92.81 186 ARG A C 1
ATOM 1546 O O . ARG A 1 186 ? 3.916 16.612 14.477 1.00 92.81 186 ARG A O 1
ATOM 1553 N N . ARG A 1 187 ? 4.480 15.706 12.498 1.00 91.81 187 ARG A N 1
ATOM 1554 C CA . ARG A 1 187 ? 5.569 16.660 12.219 1.00 91.81 187 ARG A CA 1
ATOM 1555 C C . ARG A 1 187 ? 5.040 18.080 12.009 1.00 91.81 187 ARG A C 1
ATOM 1557 O O . ARG A 1 187 ? 5.622 19.006 12.565 1.00 91.81 187 ARG A O 1
ATOM 1564 N N . ASN A 1 188 ? 3.944 18.239 11.266 1.00 90.19 188 ASN A N 1
ATOM 1565 C CA . ASN A 1 188 ? 3.320 19.543 11.036 1.00 90.19 188 ASN A CA 1
ATOM 1566 C C . ASN A 1 188 ? 2.740 20.137 12.322 1.00 90.19 188 ASN A C 1
ATOM 1568 O O . ASN A 1 188 ? 3.035 21.286 12.637 1.00 90.19 188 ASN A O 1
ATOM 1572 N N . ARG A 1 189 ? 2.036 19.335 13.132 1.00 89.00 189 ARG A N 1
ATOM 1573 C CA . ARG A 1 189 ? 1.536 19.753 14.452 1.00 89.00 189 ARG A CA 1
ATOM 1574 C C . ARG A 1 189 ? 2.661 20.307 15.331 1.00 89.00 189 ARG A C 1
ATOM 1576 O O . ARG A 1 189 ? 2.577 21.429 15.815 1.00 89.00 189 ARG A O 1
ATOM 1583 N N . GLN A 1 190 ? 3.762 19.562 15.447 1.00 90.00 190 GLN A N 1
ATOM 1584 C CA . GLN A 1 190 ? 4.933 19.990 16.222 1.00 90.00 190 GLN A CA 1
ATOM 1585 C C . GLN A 1 190 ? 5.604 21.249 15.656 1.00 90.00 190 GLN A C 1
ATOM 1587 O O . GLN A 1 190 ? 6.183 22.026 16.412 1.00 90.00 190 GLN A O 1
ATOM 1592 N N . ALA A 1 191 ? 5.587 21.442 14.335 1.00 88.44 191 ALA A N 1
ATOM 1593 C CA . ALA A 1 191 ? 6.136 22.639 13.708 1.00 88.44 191 ALA A CA 1
ATOM 1594 C C . ALA A 1 191 ? 5.281 23.880 14.011 1.00 88.44 191 ALA A C 1
ATOM 1596 O O . ALA A 1 191 ? 5.844 24.926 14.332 1.00 88.44 191 ALA A O 1
ATOM 1597 N N . ILE A 1 192 ? 3.951 23.745 13.977 1.00 87.44 192 ILE A N 1
ATOM 1598 C CA . ILE A 1 192 ? 2.997 24.809 14.321 1.00 87.44 192 ILE A CA 1
ATOM 1599 C C . ILE A 1 192 ? 3.116 25.183 15.803 1.00 87.44 192 ILE A C 1
ATOM 1601 O O . ILE A 1 192 ? 3.271 26.358 16.121 1.00 87.44 192 ILE A O 1
ATOM 1605 N N . GLU A 1 193 ? 3.131 24.203 16.711 1.00 88.50 193 GLU A N 1
ATOM 1606 C CA . GLU A 1 193 ? 3.294 24.443 18.155 1.00 88.50 193 GLU A CA 1
ATOM 1607 C C . GLU A 1 193 ? 4.602 25.187 18.464 1.00 88.50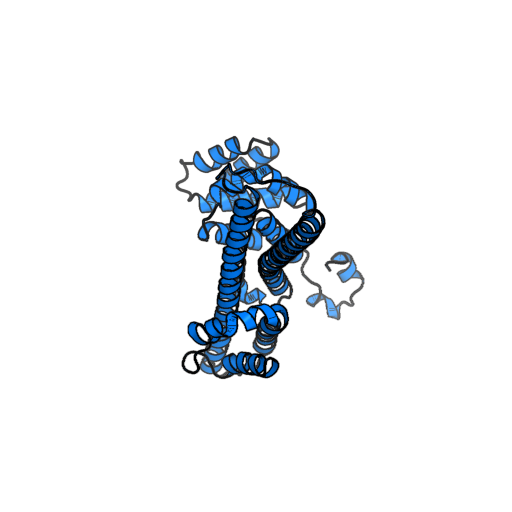 193 GLU A C 1
ATOM 1609 O O . GLU A 1 193 ? 4.611 26.175 19.194 1.00 88.50 193 GLU A O 1
ATOM 1614 N N . LYS A 1 194 ? 5.716 24.773 17.845 1.00 88.62 194 LYS A N 1
ATOM 1615 C CA . LYS A 1 194 ? 7.009 25.459 17.996 1.00 88.62 194 LYS A CA 1
ATOM 1616 C C . LYS A 1 194 ? 7.006 26.876 17.427 1.00 88.62 194 LYS A C 1
ATOM 1618 O O . LYS A 1 194 ? 7.737 27.720 17.936 1.00 88.62 194 LYS A O 1
ATOM 1623 N N . ALA A 1 195 ? 6.260 27.130 16.354 1.00 85.56 195 ALA A N 1
ATOM 1624 C CA . ALA A 1 195 ? 6.143 28.467 15.782 1.00 85.56 195 ALA A CA 1
ATOM 1625 C C . ALA A 1 195 ? 5.340 29.400 16.701 1.00 85.56 195 ALA A C 1
ATOM 1627 O O . ALA A 1 195 ? 5.753 30.541 16.893 1.00 85.56 195 ALA A O 1
ATOM 1628 N N . LYS A 1 196 ? 4.264 28.895 17.323 1.00 84.94 196 LYS A N 1
ATOM 1629 C CA . LYS A 1 196 ? 3.444 29.642 18.293 1.00 84.94 196 LYS A CA 1
ATOM 1630 C C . LYS A 1 196 ? 4.248 30.034 19.532 1.00 84.94 196 LYS A C 1
ATOM 1632 O O . LYS A 1 196 ? 4.335 31.217 19.832 1.00 84.94 196 LYS A O 1
ATOM 1637 N N . LEU A 1 197 ? 4.966 29.085 20.138 1.00 86.31 197 LEU A N 1
ATOM 1638 C CA . LEU A 1 197 ? 5.828 29.362 21.298 1.00 86.31 197 LEU A CA 1
ATOM 1639 C C . LEU A 1 197 ? 6.903 30.419 21.000 1.00 86.31 197 LEU A C 1
ATOM 1641 O O . LEU A 1 197 ? 7.137 31.314 21.800 1.00 86.31 197 LEU A O 1
ATOM 1645 N N . LYS A 1 198 ? 7.534 30.363 19.819 1.00 85.31 198 LYS A N 1
ATOM 1646 C CA . LYS A 1 198 ? 8.525 31.373 19.408 1.00 85.31 198 LYS A CA 1
ATOM 1647 C C . LYS A 1 198 ? 7.924 32.759 19.189 1.00 85.31 198 LYS A C 1
ATOM 1649 O O . LYS A 1 198 ? 8.654 33.741 19.280 1.00 85.31 198 LYS A O 1
ATOM 1654 N N . LYS A 1 199 ? 6.648 32.837 18.808 1.00 81.81 199 LYS A N 1
ATOM 1655 C CA . LYS A 1 199 ? 5.938 34.106 18.646 1.00 81.81 199 LYS A CA 1
ATOM 1656 C C . LYS A 1 199 ? 5.623 34.703 20.018 1.00 81.81 199 LYS A C 1
ATOM 1658 O O . LYS A 1 199 ? 5.995 35.842 20.257 1.00 81.81 199 LYS A O 1
ATOM 1663 N N . GLU A 1 200 ? 5.092 33.891 20.929 1.00 81.19 200 GLU A N 1
ATOM 1664 C CA . GLU A 1 200 ? 4.831 34.280 22.323 1.00 81.19 200 GLU A CA 1
ATOM 1665 C C . GLU A 1 200 ? 6.116 34.738 23.043 1.00 81.19 200 GLU A C 1
ATOM 1667 O O . GLU A 1 200 ? 6.118 35.753 23.731 1.00 81.19 200 GLU A O 1
ATOM 1672 N N . GLU A 1 201 ? 7.247 34.049 22.845 1.00 80.75 201 GLU A N 1
ATOM 1673 C CA . GLU A 1 201 ? 8.547 34.458 23.408 1.00 80.75 201 GLU A CA 1
ATOM 1674 C C . GLU A 1 201 ? 9.068 35.792 22.849 1.00 8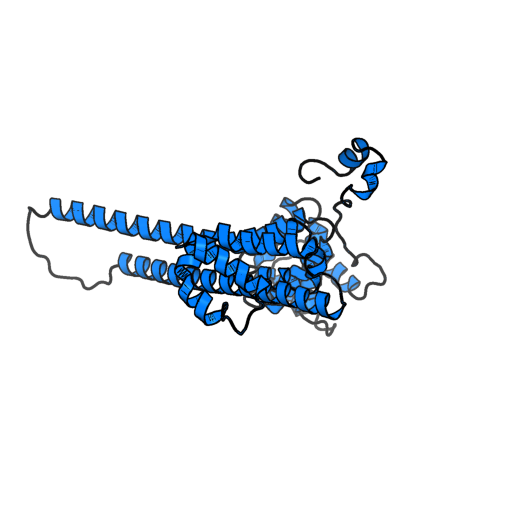0.75 201 GLU A C 1
ATOM 1676 O O . GLU A 1 201 ? 9.784 36.506 23.550 1.00 80.75 201 GLU A O 1
ATOM 1681 N N . LYS A 1 202 ? 8.755 36.123 21.590 1.00 77.38 202 LYS A N 1
ATOM 1682 C CA . LYS A 1 202 ? 9.125 37.415 20.995 1.00 77.38 202 LYS A CA 1
ATOM 1683 C C . LYS A 1 202 ? 8.249 38.535 21.535 1.00 77.38 202 LYS A C 1
ATOM 1685 O O . LYS A 1 202 ? 8.793 39.522 22.003 1.00 77.38 202 LYS A O 1
ATOM 1690 N N . GLU A 1 203 ? 6.936 38.326 21.572 1.00 76.88 203 GLU A N 1
ATOM 1691 C CA . GLU A 1 203 ? 5.976 39.294 22.116 1.00 76.88 203 GLU A CA 1
ATOM 1692 C C . GLU A 1 203 ? 6.293 39.627 23.588 1.00 76.88 203 GLU A C 1
ATOM 1694 O O . GLU A 1 203 ? 6.349 40.794 23.959 1.00 76.88 203 GLU A O 1
ATOM 1699 N N . LEU A 1 204 ? 6.647 38.628 24.407 1.00 71.94 204 LEU A N 1
ATOM 1700 C CA . LEU A 1 204 ? 7.059 38.828 25.807 1.00 71.94 204 LEU A CA 1
ATOM 1701 C C . LEU A 1 204 ? 8.414 39.535 25.994 1.00 71.94 204 LEU A C 1
ATOM 1703 O O . LEU A 1 204 ? 8.701 40.018 27.095 1.00 71.94 204 LEU A O 1
ATOM 1707 N N . ASN A 1 205 ? 9.288 39.521 24.985 1.00 70.25 205 ASN A N 1
ATOM 1708 C CA . ASN A 1 205 ? 10.558 40.251 25.020 1.00 70.25 205 ASN A CA 1
ATOM 1709 C C . ASN A 1 205 ? 10.384 41.678 24.492 1.00 70.25 205 ASN A C 1
ATOM 1711 O O . ASN A 1 205 ? 10.943 42.593 25.089 1.00 70.25 205 ASN A O 1
ATOM 1715 N N . ASP A 1 206 ? 9.559 41.871 23.463 1.00 64.56 206 ASP A N 1
ATOM 1716 C CA . ASP A 1 206 ? 9.230 43.191 22.923 1.00 64.56 206 ASP A CA 1
ATOM 1717 C C . ASP A 1 206 ? 8.438 44.026 23.957 1.00 64.56 206 ASP A C 1
ATOM 1719 O O . ASP A 1 206 ? 8.729 45.203 24.150 1.00 64.56 206 ASP A O 1
ATOM 1723 N N . GLU A 1 207 ? 7.541 43.411 24.745 1.00 59.75 207 GLU A N 1
ATOM 1724 C CA . GLU A 1 207 ? 6.840 44.074 25.866 1.00 59.75 207 GLU A CA 1
ATOM 1725 C C . GLU A 1 207 ? 7.769 44.528 27.014 1.00 59.75 207 GLU A C 1
ATOM 1727 O O . GLU A 1 207 ? 7.383 45.364 27.833 1.00 59.75 207 GLU A O 1
ATOM 1732 N N . LYS A 1 208 ? 8.991 43.987 27.119 1.00 57.69 208 LYS A N 1
ATOM 1733 C CA . LYS A 1 208 ? 9.969 44.392 28.149 1.00 57.69 208 LYS A CA 1
ATOM 1734 C C . LYS A 1 208 ? 10.871 45.545 27.715 1.00 57.69 208 LYS A C 1
ATOM 1736 O O . LYS A 1 208 ? 11.456 46.179 28.593 1.00 57.69 208 LYS A O 1
ATOM 1741 N N . ASP A 1 209 ? 10.959 45.810 26.415 1.00 54.44 209 ASP A N 1
ATOM 1742 C CA . ASP A 1 209 ? 11.761 46.896 25.844 1.00 54.44 209 ASP A CA 1
ATOM 1743 C C . ASP A 1 209 ? 10.929 48.175 25.574 1.00 54.44 209 ASP A C 1
ATOM 1745 O O . ASP A 1 209 ? 11.497 49.213 25.244 1.00 54.44 209 ASP A O 1
ATOM 1749 N N . ASP A 1 210 ? 9.609 48.164 25.818 1.00 51.00 210 ASP A N 1
ATOM 1750 C CA . ASP A 1 210 ? 8.680 49.291 25.578 1.00 51.00 210 ASP A CA 1
ATOM 1751 C C . ASP A 1 210 ? 8.685 50.391 26.675 1.00 51.00 210 ASP A C 1
ATOM 1753 O O . ASP A 1 210 ? 7.680 51.047 26.944 1.00 51.00 210 ASP A O 1
ATOM 1757 N N . PHE A 1 211 ? 9.820 50.614 27.354 1.00 50.00 211 PHE A N 1
ATOM 1758 C CA . PHE A 1 211 ? 9.979 51.754 28.279 1.00 50.00 211 PHE A CA 1
ATOM 1759 C C . PHE A 1 211 ? 10.651 52.981 27.638 1.00 50.00 211 PHE A C 1
ATOM 1761 O O . PHE A 1 211 ? 10.954 53.934 28.358 1.00 50.00 211 PHE A O 1
ATOM 1768 N N . ASP A 1 212 ? 10.870 52.999 26.315 1.00 47.34 212 ASP A N 1
ATOM 1769 C CA . ASP A 1 212 ? 11.458 54.157 25.627 1.00 47.34 212 ASP A CA 1
ATOM 1770 C C . ASP A 1 212 ? 10.855 54.413 24.222 1.00 47.34 212 ASP A C 1
ATOM 1772 O O . ASP A 1 212 ? 11.314 53.902 23.208 1.00 47.34 212 ASP A O 1
ATOM 1776 N N . MET A 1 213 ? 9.848 55.295 24.217 1.00 46.53 213 MET A N 1
ATOM 1777 C CA . MET A 1 213 ? 9.519 56.316 23.204 1.00 46.53 213 MET A CA 1
ATOM 1778 C C . MET A 1 213 ? 8.958 55.965 21.804 1.00 46.53 213 MET A C 1
ATOM 1780 O O . MET A 1 213 ? 9.614 55.429 20.920 1.00 46.53 213 MET A O 1
ATOM 1784 N N . GLU A 1 214 ? 7.794 56.598 21.600 1.00 43.41 214 GLU A N 1
ATOM 1785 C CA . GLU A 1 214 ? 7.276 57.305 20.416 1.00 43.41 214 GLU A CA 1
ATOM 1786 C C . GLU A 1 214 ? 6.683 56.530 19.224 1.00 43.41 214 GLU A C 1
ATOM 1788 O O . GLU A 1 214 ? 7.336 55.900 18.397 1.00 43.41 214 GLU A O 1
ATOM 1793 N N . THR A 1 215 ? 5.370 56.752 19.111 1.00 46.03 215 THR A N 1
ATOM 1794 C CA . THR A 1 215 ? 4.466 56.575 17.975 1.00 46.03 215 THR A CA 1
ATOM 1795 C C . THR A 1 215 ? 5.107 56.803 16.606 1.00 46.03 215 THR A C 1
ATOM 1797 O O . THR A 1 215 ? 5.474 57.929 16.273 1.00 46.03 215 THR A O 1
ATOM 1800 N N . ASN A 1 216 ? 5.082 55.770 15.762 1.00 39.53 216 ASN A N 1
ATOM 1801 C CA . ASN A 1 216 ? 5.082 55.923 14.310 1.00 39.53 216 ASN A CA 1
ATOM 1802 C C . ASN A 1 216 ? 3.941 55.097 13.706 1.00 39.53 216 ASN A C 1
ATOM 1804 O O . ASN A 1 216 ? 3.988 53.870 13.643 1.00 39.53 216 ASN A O 1
ATOM 1808 N N . GLU A 1 217 ? 2.906 55.810 13.271 1.00 47.38 217 GLU A N 1
ATOM 1809 C CA . GLU A 1 217 ? 1.864 55.309 12.383 1.00 47.38 217 GLU A CA 1
ATOM 1810 C C . GLU A 1 217 ? 2.426 55.219 10.955 1.00 47.38 217 GLU A C 1
ATOM 1812 O O . GLU A 1 217 ? 2.841 56.236 10.403 1.00 47.38 217 GLU A O 1
ATOM 1817 N N . HIS A 1 218 ? 2.450 54.002 10.394 1.00 40.88 218 HIS A N 1
ATOM 1818 C CA . HIS A 1 218 ? 2.323 53.620 8.973 1.00 40.88 218 HIS A CA 1
ATOM 1819 C C . HIS A 1 218 ? 3.167 52.374 8.667 1.00 40.88 218 HIS A C 1
ATOM 1821 O O . HIS A 1 218 ? 4.390 52.450 8.639 1.00 40.88 218 HIS A O 1
ATOM 1827 N N . ASP A 1 219 ? 2.520 51.238 8.393 1.00 38.16 219 ASP A N 1
ATOM 1828 C CA . ASP A 1 219 ? 2.322 50.741 7.019 1.00 38.16 219 ASP A CA 1
ATOM 1829 C C . ASP A 1 219 ? 1.463 49.459 7.077 1.00 38.16 219 ASP A C 1
ATOM 1831 O O . ASP A 1 219 ? 1.856 48.464 7.687 1.00 38.16 219 ASP A O 1
ATOM 1835 N N . ASP A 1 220 ? 0.275 49.485 6.466 1.00 44.75 220 ASP A N 1
ATOM 1836 C CA . ASP A 1 220 ? -0.636 48.335 6.306 1.00 44.75 220 ASP A CA 1
ATOM 1837 C C . ASP A 1 220 ? -0.084 47.382 5.223 1.00 44.75 220 ASP A C 1
ATOM 1839 O O . ASP A 1 220 ? -0.680 47.151 4.169 1.00 44.75 220 ASP A O 1
ATOM 1843 N N . MET A 1 221 ? 1.104 46.833 5.466 1.00 48.31 221 MET A N 1
ATOM 1844 C CA . MET A 1 221 ? 1.696 45.783 4.646 1.00 48.31 221 MET A CA 1
ATOM 1845 C C . MET A 1 221 ? 1.505 44.454 5.366 1.00 48.31 221 MET A C 1
ATOM 1847 O O . MET A 1 221 ? 2.107 44.210 6.408 1.00 48.31 221 MET A O 1
ATOM 1851 N N . ALA A 1 222 ? 0.632 43.605 4.815 1.00 50.81 222 ALA A N 1
ATOM 1852 C CA . ALA A 1 222 ? 0.311 42.282 5.341 1.00 50.81 222 ALA A CA 1
ATOM 1853 C C . ALA A 1 222 ? 1.573 41.533 5.811 1.00 50.81 222 ALA A C 1
ATOM 1855 O O . ALA A 1 222 ? 2.461 41.248 5.007 1.00 50.81 222 ALA A O 1
ATOM 1856 N N . ASP A 1 223 ? 1.631 41.224 7.111 1.00 59.50 223 ASP A N 1
ATOM 1857 C CA . ASP A 1 223 ? 2.754 40.542 7.756 1.00 59.50 223 ASP A CA 1
ATOM 1858 C C . ASP A 1 223 ? 3.077 39.220 7.018 1.00 59.50 223 ASP A C 1
ATOM 1860 O O . ASP A 1 223 ? 2.262 38.287 7.040 1.00 59.50 223 ASP A O 1
ATOM 1864 N N . PRO A 1 224 ? 4.255 39.090 6.371 1.00 60.81 224 PRO A N 1
ATOM 1865 C CA . PRO A 1 224 ? 4.670 37.864 5.685 1.00 60.81 224 PRO A CA 1
ATOM 1866 C C . PRO A 1 224 ? 4.637 36.629 6.598 1.00 60.81 224 PRO A C 1
ATOM 1868 O O . PRO A 1 224 ? 4.418 35.508 6.133 1.00 60.81 224 PRO A O 1
ATOM 1871 N N . ASN A 1 225 ? 4.809 36.837 7.906 1.00 66.19 225 ASN A N 1
ATOM 1872 C CA . ASN A 1 225 ? 4.792 35.798 8.926 1.00 66.19 225 ASN A CA 1
ATOM 1873 C C . ASN A 1 225 ? 3.363 35.283 9.202 1.00 66.19 225 ASN A C 1
ATOM 1875 O O . ASN A 1 225 ? 3.171 34.103 9.510 1.00 66.19 225 ASN A O 1
ATOM 1879 N N . ALA A 1 226 ? 2.340 36.130 9.029 1.00 68.25 226 ALA A N 1
ATOM 1880 C CA . ALA A 1 226 ? 0.935 35.736 9.130 1.00 68.25 226 ALA A CA 1
ATOM 1881 C C . ALA A 1 226 ? 0.501 34.866 7.937 1.00 68.25 226 ALA A C 1
ATOM 1883 O O . ALA A 1 226 ? -0.188 33.862 8.128 1.00 68.25 226 ALA A O 1
ATOM 1884 N N . MET A 1 227 ? 0.965 35.190 6.724 1.00 73.88 227 MET A N 1
ATOM 1885 C CA . MET A 1 227 ? 0.699 34.386 5.524 1.00 73.88 227 MET A CA 1
ATOM 1886 C C . MET A 1 227 ? 1.351 32.997 5.612 1.00 73.88 227 MET A C 1
ATOM 1888 O O . MET A 1 227 ? 0.710 31.991 5.315 1.00 73.88 227 MET A O 1
ATOM 1892 N N . GLU A 1 228 ? 2.603 32.909 6.076 1.00 77.19 228 GLU A N 1
ATOM 1893 C CA . GLU A 1 228 ? 3.292 31.624 6.268 1.00 77.19 228 GLU A CA 1
ATOM 1894 C C . GLU A 1 228 ? 2.620 30.758 7.351 1.00 77.19 228 GLU A C 1
ATOM 1896 O O . GLU A 1 228 ? 2.495 29.541 7.188 1.00 77.19 228 GLU A O 1
ATOM 1901 N N . SER A 1 229 ? 2.154 31.372 8.445 1.00 77.00 229 SER A N 1
ATOM 1902 C CA . SER A 1 229 ? 1.389 30.673 9.486 1.00 77.00 229 SER A CA 1
ATOM 1903 C C . SER A 1 229 ? 0.067 30.128 8.945 1.00 77.00 229 SER A C 1
ATOM 1905 O O . SER A 1 229 ? -0.266 28.974 9.208 1.00 77.00 229 SER A O 1
ATOM 1907 N N . PHE A 1 230 ? -0.658 30.925 8.156 1.00 79.50 230 PHE A N 1
ATOM 1908 C CA . PHE A 1 230 ? -1.924 30.516 7.552 1.00 79.50 230 PHE A CA 1
ATOM 1909 C C . PHE A 1 230 ? -1.748 29.338 6.582 1.00 79.50 230 PHE A C 1
ATOM 1911 O O . PHE A 1 230 ? -2.505 28.372 6.647 1.00 79.50 230 PHE A O 1
ATOM 1918 N N . VAL A 1 231 ? -0.712 29.363 5.733 1.00 83.38 231 VAL A N 1
ATOM 1919 C CA . VAL A 1 231 ? -0.404 28.248 4.818 1.00 83.38 231 VAL A CA 1
ATOM 1920 C C . VAL A 1 231 ? -0.114 26.963 5.595 1.00 83.38 231 VAL A C 1
ATOM 1922 O O . VAL A 1 231 ? -0.679 25.922 5.275 1.00 83.38 231 VAL A O 1
ATOM 1925 N N . LYS A 1 232 ? 0.695 27.024 6.661 1.00 83.31 232 LYS A N 1
ATOM 1926 C CA . LYS A 1 232 ? 0.997 25.846 7.496 1.00 83.31 232 LYS A CA 1
ATOM 1927 C C . LYS A 1 232 ? -0.231 25.301 8.222 1.00 83.31 232 LYS A C 1
ATOM 1929 O O . LYS A 1 232 ? -0.366 24.087 8.357 1.00 83.31 232 LYS A O 1
ATOM 1934 N N . GLU A 1 233 ? -1.113 26.175 8.705 1.00 85.56 233 GLU A N 1
ATOM 1935 C CA . GLU A 1 233 ? -2.368 25.758 9.337 1.00 85.56 233 GLU A CA 1
ATOM 1936 C C . GLU A 1 233 ? -3.326 25.118 8.321 1.00 85.56 233 GLU A C 1
ATOM 1938 O O . GLU A 1 233 ? -3.922 24.085 8.631 1.00 85.56 233 GLU A O 1
ATOM 1943 N N . SER A 1 234 ? -3.404 25.651 7.097 1.00 88.25 234 SER A N 1
ATOM 1944 C CA . SER A 1 234 ? -4.165 25.045 5.995 1.00 88.25 234 SER A CA 1
ATOM 1945 C C . SER A 1 234 ? -3.609 23.673 5.605 1.00 88.25 234 SER A C 1
ATOM 1947 O O . SER A 1 234 ? -4.357 22.701 5.561 1.00 88.25 234 SER A O 1
ATOM 1949 N N . GLU A 1 235 ? -2.294 23.555 5.396 1.00 88.88 235 GLU A N 1
ATOM 1950 C CA . GLU A 1 235 ? -1.641 22.277 5.080 1.00 88.88 235 GLU A CA 1
ATOM 1951 C C . GLU A 1 235 ? -1.854 21.239 6.191 1.00 88.88 235 GLU A C 1
ATOM 1953 O O . GLU A 1 235 ? -2.061 20.054 5.922 1.00 88.88 235 GLU A O 1
ATOM 1958 N N . PHE A 1 236 ? -1.818 21.665 7.457 1.00 91.12 236 PHE A N 1
ATOM 1959 C CA . PHE A 1 236 ? -2.129 20.789 8.580 1.00 91.12 236 PHE A CA 1
ATOM 1960 C C . PHE A 1 236 ? -3.582 20.311 8.544 1.00 91.12 236 PHE A C 1
ATOM 1962 O O . PHE A 1 236 ? -3.809 19.120 8.755 1.00 91.12 236 PHE A O 1
ATOM 1969 N N . ALA A 1 237 ? -4.540 21.199 8.268 1.00 91.88 237 ALA A N 1
ATOM 1970 C CA . ALA A 1 237 ? -5.949 20.838 8.160 1.00 91.88 237 ALA A CA 1
ATOM 1971 C C . ALA A 1 237 ? -6.181 19.812 7.038 1.00 91.88 237 ALA A C 1
ATOM 1973 O O . ALA A 1 237 ? -6.807 18.781 7.281 1.00 91.88 237 ALA A O 1
ATOM 1974 N N . ASP A 1 238 ? -5.588 20.026 5.860 1.00 92.19 238 ASP A N 1
ATOM 1975 C CA . ASP A 1 238 ? -5.686 19.103 4.723 1.00 92.19 238 ASP A CA 1
ATOM 1976 C C . ASP A 1 238 ? -5.086 17.726 5.052 1.00 92.19 238 ASP A C 1
ATOM 1978 O O . ASP A 1 238 ? -5.673 16.680 4.761 1.00 92.19 238 ASP A O 1
ATOM 1982 N N . LEU A 1 239 ? -3.922 17.698 5.710 1.00 92.62 239 LEU A N 1
ATOM 1983 C CA . LEU A 1 239 ? -3.277 16.453 6.133 1.00 92.62 239 LEU A CA 1
ATOM 1984 C C . LEU A 1 239 ? -4.054 15.733 7.242 1.00 92.62 239 LEU A C 1
ATOM 1986 O O . LEU A 1 239 ? -4.082 14.501 7.267 1.00 92.62 239 LEU A O 1
ATOM 1990 N N . HIS A 1 240 ? -4.655 16.477 8.172 1.00 94.00 240 HIS A N 1
ATOM 1991 C CA . HIS A 1 240 ? -5.459 15.923 9.263 1.00 94.00 240 HIS A CA 1
ATOM 1992 C C . HIS A 1 240 ? -6.758 15.316 8.725 1.00 94.00 240 HIS A C 1
ATOM 1994 O O . HIS A 1 240 ? -7.090 14.184 9.079 1.00 94.00 240 HIS A O 1
ATOM 2000 N N . GLU A 1 241 ? -7.409 15.986 7.773 1.00 95.12 241 GLU A N 1
ATOM 2001 C CA . GLU A 1 241 ? -8.562 15.458 7.040 1.00 95.12 241 GLU A CA 1
ATOM 2002 C C . GLU A 1 241 ? -8.187 14.218 6.213 1.00 95.12 241 GLU A C 1
ATOM 2004 O O . GLU A 1 241 ? -8.883 13.201 6.248 1.00 95.12 241 GLU A O 1
ATOM 2009 N N . CYS A 1 242 ? -7.037 14.243 5.531 1.00 94.94 242 CYS A N 1
ATOM 2010 C CA . CYS A 1 242 ? -6.510 13.080 4.820 1.00 94.94 242 CYS A CA 1
ATOM 2011 C C . CYS A 1 242 ? -6.277 11.888 5.762 1.00 94.94 242 CYS A C 1
ATOM 2013 O O . CYS A 1 242 ? -6.599 10.753 5.403 1.00 94.94 242 CYS A O 1
ATOM 2015 N N . LEU A 1 243 ? -5.728 12.117 6.962 1.00 96.75 243 LEU A N 1
ATOM 2016 C CA . LEU A 1 243 ? -5.526 11.067 7.962 1.00 96.75 243 LEU A CA 1
ATOM 2017 C C . LEU A 1 243 ? -6.859 10.500 8.454 1.00 96.75 243 LEU A C 1
ATOM 2019 O O . LEU A 1 243 ? -6.988 9.278 8.550 1.00 96.75 243 LEU A O 1
ATOM 2023 N N . LYS A 1 244 ? -7.839 11.366 8.738 1.00 96.56 244 LYS A N 1
ATOM 2024 C CA . LYS A 1 244 ? -9.191 10.964 9.143 1.00 96.56 244 LYS A CA 1
ATOM 2025 C C . LYS A 1 244 ? -9.807 10.031 8.104 1.00 96.56 244 LYS A C 1
ATOM 2027 O O . LYS A 1 244 ? -10.191 8.912 8.439 1.00 96.56 244 LYS A O 1
ATOM 2032 N N . ASN A 1 245 ? -9.825 10.458 6.843 1.00 96.38 245 ASN A N 1
ATOM 2033 C CA . ASN A 1 245 ? -10.427 9.699 5.747 1.00 96.38 245 ASN A CA 1
ATOM 2034 C C . ASN A 1 245 ? -9.690 8.377 5.497 1.00 96.38 245 ASN A C 1
ATOM 2036 O O . ASN A 1 245 ? -10.329 7.348 5.297 1.00 96.38 245 ASN A O 1
ATOM 2040 N N . LEU A 1 246 ? -8.357 8.368 5.598 1.00 97.56 246 LEU A N 1
ATOM 2041 C CA . LEU A 1 246 ? -7.561 7.148 5.466 1.00 97.56 246 LEU A CA 1
ATOM 2042 C C . LEU A 1 246 ? -7.841 6.143 6.593 1.00 97.56 246 LEU A C 1
ATOM 2044 O O . LEU A 1 246 ? -7.976 4.950 6.333 1.00 97.56 246 LEU A O 1
ATOM 2048 N N . LEU A 1 247 ? -7.923 6.597 7.847 1.00 97.62 247 LEU A N 1
ATOM 2049 C CA . LEU A 1 247 ? -8.235 5.720 8.978 1.00 97.62 247 LEU A CA 1
ATOM 2050 C C . LEU A 1 247 ? -9.662 5.170 8.882 1.00 97.62 247 LEU A C 1
ATOM 2052 O O . LEU A 1 247 ? -9.859 3.976 9.109 1.00 97.62 247 LEU A O 1
ATOM 2056 N N . LEU A 1 248 ? -10.635 6.006 8.510 1.00 96.38 248 LEU A N 1
ATOM 2057 C CA . LEU A 1 248 ? -12.016 5.577 8.281 1.00 96.38 248 LEU A CA 1
ATOM 2058 C C . LEU A 1 248 ? -12.102 4.523 7.174 1.00 96.38 248 LEU A C 1
ATOM 2060 O O . LEU A 1 248 ? -12.715 3.479 7.387 1.00 96.38 248 LEU A O 1
ATOM 2064 N N . ASP A 1 249 ? -11.433 4.747 6.042 1.00 97.00 249 ASP A N 1
ATOM 2065 C CA . ASP A 1 249 ? -11.384 3.795 4.929 1.00 97.00 249 ASP A CA 1
ATOM 2066 C C . ASP A 1 249 ? -10.760 2.454 5.347 1.00 97.00 249 ASP A C 1
ATOM 2068 O O . ASP A 1 249 ? -11.323 1.390 5.092 1.00 97.00 249 ASP A O 1
ATOM 2072 N N . VAL A 1 250 ? -9.643 2.476 6.081 1.00 97.94 250 VAL A N 1
ATOM 2073 C CA . VAL A 1 250 ? -8.998 1.252 6.585 1.00 97.94 250 VAL A CA 1
ATOM 2074 C C . VAL A 1 250 ? -9.930 0.478 7.517 1.00 97.94 250 VAL A C 1
ATOM 2076 O O . VAL A 1 250 ? -10.080 -0.736 7.368 1.00 97.94 250 VAL A O 1
ATOM 2079 N N . LEU A 1 251 ? -10.576 1.156 8.470 1.00 97.12 251 LEU A N 1
ATOM 2080 C CA . LEU A 1 251 ? -11.513 0.514 9.395 1.00 97.12 251 LEU A CA 1
ATOM 2081 C C . LEU A 1 251 ? -12.756 -0.016 8.667 1.00 97.12 251 LEU A C 1
ATOM 2083 O O . LEU A 1 251 ? -13.245 -1.100 8.999 1.00 97.12 251 LEU A O 1
ATOM 2087 N N . HIS A 1 252 ? -13.233 0.697 7.646 1.00 95.88 252 HIS A N 1
ATOM 2088 C CA . HIS A 1 252 ? -14.318 0.245 6.786 1.00 95.88 252 HIS A CA 1
ATOM 2089 C C . HIS A 1 252 ? -13.935 -1.016 6.008 1.00 95.88 252 HIS A C 1
ATOM 2091 O O . HIS A 1 252 ? -14.653 -2.012 6.063 1.00 95.88 252 HIS A O 1
ATOM 2097 N N . LYS A 1 253 ? -12.765 -1.033 5.364 1.00 96.75 253 LYS A N 1
ATOM 2098 C CA . LYS A 1 253 ? -12.261 -2.201 4.629 1.00 96.75 253 LYS A CA 1
ATOM 2099 C C . LYS A 1 253 ? -12.069 -3.417 5.532 1.00 96.75 253 LYS A C 1
ATOM 2101 O O . LYS A 1 253 ? -12.445 -4.521 5.141 1.00 96.75 253 LYS A O 1
ATOM 2106 N N . PHE A 1 254 ? -11.566 -3.238 6.756 1.00 97.25 254 PHE A N 1
ATOM 2107 C CA . PHE A 1 254 ? -11.540 -4.318 7.751 1.00 97.25 254 PHE A CA 1
ATOM 2108 C C . PHE A 1 254 ? -12.943 -4.818 8.092 1.00 97.25 254 PHE A C 1
ATOM 2110 O O . PHE A 1 254 ? -13.162 -6.025 8.115 1.00 97.25 254 PHE A O 1
ATOM 2117 N N . THR A 1 255 ? -13.886 -3.904 8.324 1.00 95.44 255 THR A N 1
ATOM 2118 C CA . THR A 1 255 ? -15.277 -4.241 8.650 1.00 95.44 255 THR A CA 1
ATOM 2119 C C . THR A 1 255 ? -15.913 -5.077 7.545 1.00 95.44 255 THR A C 1
ATOM 2121 O O . THR A 1 255 ? -16.468 -6.138 7.827 1.00 95.44 255 THR A O 1
ATOM 2124 N N . VAL A 1 256 ? -15.778 -4.644 6.290 1.00 94.94 256 VAL A N 1
ATOM 2125 C CA . VAL A 1 256 ? -16.283 -5.370 5.118 1.00 94.94 256 VAL A CA 1
ATOM 2126 C C . VAL A 1 256 ? -15.614 -6.737 5.002 1.00 94.94 256 VAL A C 1
ATOM 2128 O O . VAL A 1 256 ? -16.314 -7.736 4.901 1.00 94.94 256 VAL A O 1
ATOM 2131 N N . THR A 1 257 ? -14.283 -6.806 5.104 1.00 95.88 257 THR A N 1
ATOM 2132 C CA . THR A 1 257 ? -13.536 -8.070 4.961 1.00 95.88 257 THR A CA 1
ATOM 2133 C C . THR A 1 257 ? -13.912 -9.086 6.046 1.00 95.88 257 THR A C 1
ATOM 2135 O O . THR A 1 257 ? -14.108 -10.265 5.759 1.00 95.88 257 THR A O 1
ATOM 2138 N N . LEU A 1 258 ? -14.024 -8.647 7.303 1.00 95.94 258 LEU A N 1
ATOM 2139 C CA . LEU A 1 258 ? -14.407 -9.524 8.412 1.00 95.94 258 LEU A CA 1
ATOM 2140 C C . LEU A 1 258 ? -15.865 -9.976 8.286 1.00 95.94 258 LEU A C 1
ATOM 2142 O O . LEU A 1 258 ? -16.145 -11.153 8.487 1.00 95.94 258 LEU A O 1
ATOM 2146 N N . THR A 1 259 ? -16.771 -9.074 7.901 1.00 94.88 259 THR A N 1
ATOM 2147 C CA . THR A 1 259 ? -18.190 -9.406 7.690 1.00 94.88 259 THR A CA 1
ATOM 2148 C C . THR A 1 259 ? -18.358 -10.395 6.535 1.00 94.88 259 THR A C 1
ATOM 2150 O O . THR A 1 259 ? -19.058 -11.391 6.684 1.00 94.88 259 THR A O 1
ATOM 2153 N N . GLU A 1 260 ? -17.669 -10.176 5.410 1.00 94.56 260 GLU A N 1
ATOM 2154 C CA . GLU A 1 260 ? -17.657 -11.094 4.263 1.00 94.56 260 GLU A CA 1
ATOM 2155 C C . GLU A 1 260 ? -17.192 -12.496 4.686 1.00 94.56 260 GLU A C 1
ATOM 2157 O O . GLU A 1 260 ? -17.820 -13.493 4.333 1.00 94.56 260 GLU A O 1
ATOM 2162 N N . HIS A 1 261 ? -16.132 -12.588 5.494 1.00 94.88 261 HIS A N 1
ATOM 2163 C CA . HIS A 1 261 ? -15.639 -13.866 6.012 1.00 94.88 261 HIS A CA 1
ATOM 2164 C C . HIS A 1 261 ? -16.636 -14.573 6.934 1.00 94.88 261 HIS A C 1
ATOM 2166 O O . HIS A 1 261 ? -16.808 -15.788 6.814 1.00 94.88 261 HIS A O 1
ATOM 2172 N N . ILE A 1 262 ? -17.288 -13.836 7.839 1.00 94.44 262 ILE A N 1
ATOM 2173 C CA . ILE A 1 262 ? -18.310 -14.382 8.745 1.00 94.44 262 ILE A CA 1
ATOM 2174 C C . ILE A 1 262 ? -19.463 -14.959 7.921 1.00 94.44 262 ILE A C 1
ATOM 2176 O O . ILE A 1 262 ? -19.739 -16.155 8.013 1.00 94.44 262 ILE A O 1
ATOM 2180 N N . VAL A 1 263 ? -20.044 -14.154 7.025 1.00 95.00 263 VAL A N 1
ATOM 2181 C CA . VAL A 1 263 ? -21.172 -14.559 6.172 1.00 95.00 263 VAL A CA 1
ATOM 2182 C C . VAL A 1 263 ? -20.810 -15.759 5.295 1.00 95.00 263 VAL A C 1
ATOM 2184 O O . VAL A 1 263 ? -21.586 -16.712 5.197 1.00 95.00 263 VAL A O 1
ATOM 2187 N N . ASN A 1 264 ? -19.623 -15.757 4.680 1.00 94.38 264 ASN A N 1
ATOM 2188 C CA . ASN A 1 264 ? -19.163 -16.869 3.848 1.00 94.38 264 ASN A CA 1
ATOM 2189 C C . ASN A 1 264 ? -18.930 -18.146 4.666 1.00 94.38 264 ASN A C 1
ATOM 2191 O O . ASN A 1 264 ? -19.195 -19.243 4.176 1.00 94.38 264 ASN A O 1
ATOM 2195 N N . SER A 1 265 ? -18.436 -18.038 5.898 1.00 93.44 265 SER A N 1
ATOM 2196 C CA . SER A 1 265 ? -18.206 -19.201 6.762 1.00 93.44 265 SER A CA 1
ATOM 2197 C C . SER A 1 265 ? -19.530 -19.819 7.210 1.00 93.44 265 SER A C 1
ATOM 2199 O O . SER A 1 265 ? -19.731 -21.019 7.025 1.00 93.44 265 SER A O 1
ATOM 2201 N N . GLU A 1 266 ? -20.463 -18.992 7.687 1.00 93.38 266 GLU A N 1
ATOM 2202 C CA . GLU A 1 266 ? -21.794 -19.422 8.127 1.00 93.38 266 GLU A CA 1
ATOM 2203 C C . GLU A 1 266 ? -22.606 -20.035 6.982 1.00 93.38 266 GLU A C 1
ATOM 2205 O O . GLU A 1 266 ? -23.195 -21.104 7.142 1.00 93.38 266 GLU A O 1
ATOM 2210 N N . SER A 1 267 ? -22.567 -19.420 5.794 1.00 94.38 267 SER A N 1
ATOM 2211 C CA . SER A 1 267 ? -23.248 -19.935 4.595 1.00 94.38 267 SER A CA 1
ATOM 2212 C C . SER A 1 267 ? -22.717 -21.303 4.156 1.00 94.38 267 SER A C 1
ATOM 2214 O O . SER A 1 267 ? -23.463 -22.114 3.613 1.00 94.38 267 SER A O 1
ATOM 2216 N N . ASN A 1 268 ? -21.437 -21.578 4.416 1.00 93.06 268 ASN A N 1
ATOM 2217 C CA . ASN A 1 268 ? -20.801 -22.865 4.136 1.00 93.06 268 ASN A CA 1
ATOM 2218 C C . ASN A 1 268 ? -20.916 -23.866 5.303 1.00 93.06 268 ASN A C 1
ATOM 2220 O O . ASN A 1 268 ? -20.382 -24.970 5.203 1.00 93.06 268 ASN A O 1
ATOM 2224 N N . GLY A 1 269 ? -21.581 -23.501 6.407 1.00 91.50 269 GLY A N 1
ATOM 2225 C CA . GLY A 1 269 ? -21.712 -24.338 7.605 1.00 91.50 269 GLY A CA 1
ATOM 2226 C C . GLY A 1 269 ? -20.406 -24.534 8.384 1.00 91.50 269 GLY A C 1
ATOM 2227 O O . GLY A 1 269 ? -20.303 -25.472 9.175 1.00 91.50 269 GLY A O 1
ATOM 2228 N N . ASN A 1 270 ? -19.408 -23.681 8.151 1.00 93.06 270 ASN A N 1
ATOM 2229 C CA . ASN A 1 270 ? -18.122 -23.709 8.837 1.00 93.06 270 ASN A CA 1
ATOM 2230 C C . ASN A 1 270 ? -18.107 -22.708 9.996 1.00 93.06 270 ASN A C 1
ATOM 2232 O O . ASN A 1 270 ? -18.737 -21.654 9.935 1.00 93.06 270 ASN A O 1
ATOM 2236 N N . ASP A 1 271 ? -17.314 -23.004 11.025 1.00 93.00 271 ASP A N 1
ATOM 2237 C CA . ASP A 1 271 ? -17.028 -22.032 12.077 1.00 93.00 271 ASP A CA 1
ATOM 2238 C C . ASP A 1 271 ? -16.184 -20.874 11.518 1.00 93.00 271 ASP A C 1
ATOM 2240 O O . ASP A 1 271 ? -15.100 -21.078 10.951 1.00 93.00 271 ASP A O 1
ATOM 2244 N N . PHE A 1 272 ? -16.684 -19.648 11.681 1.00 93.06 272 PHE A N 1
ATOM 2245 C CA . PHE A 1 272 ? -15.976 -18.446 11.259 1.00 93.06 272 PHE A CA 1
ATOM 2246 C C . PHE A 1 272 ? -14.770 -18.139 12.156 1.00 93.06 272 PHE A C 1
ATOM 2248 O O . PHE A 1 272 ? -13.838 -17.481 11.688 1.00 93.06 272 PHE A O 1
ATOM 2255 N N . GLN A 1 273 ? -14.737 -18.636 13.402 1.00 93.31 273 GLN A N 1
ATOM 2256 C CA . GLN A 1 273 ? -13.686 -18.389 14.402 1.00 93.31 273 GLN A CA 1
ATOM 2257 C C . GLN A 1 273 ? -12.394 -19.188 14.148 1.00 93.31 273 GLN A C 1
ATOM 2259 O O . GLN A 1 273 ? -11.792 -19.777 15.045 1.00 93.31 273 GLN A O 1
ATOM 2264 N N . ASN A 1 274 ? -11.927 -19.197 12.905 1.00 94.00 274 ASN A N 1
ATOM 2265 C CA . ASN A 1 274 ? -10.701 -19.874 12.502 1.00 94.00 274 ASN A CA 1
ATOM 2266 C C . ASN A 1 274 ? -9.444 -18.992 12.669 1.00 94.00 274 ASN A C 1
ATOM 2268 O O . ASN A 1 274 ? -9.503 -17.816 13.039 1.00 94.00 274 ASN A O 1
ATOM 2272 N N . ASN A 1 275 ? -8.273 -19.574 12.380 1.00 94.12 275 ASN A N 1
ATOM 2273 C CA . ASN A 1 275 ? -6.978 -18.892 12.503 1.00 94.12 275 ASN A CA 1
ATOM 2274 C C . ASN A 1 275 ? -6.896 -17.607 11.670 1.00 94.12 275 ASN A C 1
ATOM 2276 O O . ASN A 1 275 ? -6.316 -16.624 12.135 1.00 94.12 275 ASN A O 1
ATOM 2280 N N . TRP A 1 276 ? -7.490 -17.604 10.472 1.00 95.50 276 TRP A N 1
ATOM 2281 C CA . TRP A 1 276 ? -7.535 -16.420 9.619 1.00 95.50 276 TRP A CA 1
ATOM 2282 C C . TRP A 1 276 ? -8.315 -15.298 10.311 1.00 95.50 276 TRP A C 1
ATOM 2284 O O . TRP A 1 276 ? -7.792 -14.193 10.460 1.00 95.50 276 TRP A O 1
ATOM 2294 N N . TYR A 1 277 ? -9.509 -15.597 10.837 1.00 95.75 277 TYR A N 1
ATOM 2295 C CA . TYR A 1 277 ? -10.340 -14.611 11.530 1.00 95.75 277 TYR A CA 1
ATOM 2296 C C . TYR A 1 277 ? -9.640 -14.040 12.763 1.00 95.75 277 TYR A C 1
ATOM 2298 O O . TYR A 1 277 ? -9.595 -12.821 12.937 1.00 95.75 277 TYR A O 1
ATOM 2306 N N . LEU A 1 278 ? -9.028 -14.894 13.589 1.00 95.31 278 LEU A N 1
ATOM 2307 C CA . LEU A 1 278 ? -8.260 -14.461 14.760 1.00 95.31 278 LEU A CA 1
ATOM 2308 C C . LEU A 1 278 ? -7.096 -13.545 14.369 1.00 95.31 278 LEU A C 1
ATOM 2310 O O . LEU A 1 278 ? -6.876 -12.507 15.000 1.00 95.31 278 LEU A O 1
ATOM 2314 N N . PHE A 1 279 ? -6.360 -13.904 13.317 1.00 96.31 279 PHE A N 1
ATOM 2315 C CA . PHE A 1 279 ? -5.212 -13.134 12.861 1.00 96.31 279 PHE A CA 1
ATOM 2316 C C . PHE A 1 279 ? -5.621 -11.771 12.293 1.00 96.31 279 PHE A C 1
ATOM 2318 O O . PHE A 1 279 ? -5.070 -10.748 12.709 1.00 96.31 279 PHE A O 1
ATOM 2325 N N . VAL A 1 280 ? -6.608 -11.731 11.394 1.00 96.75 280 VAL A N 1
ATOM 2326 C CA . VAL A 1 280 ? -7.087 -10.490 10.765 1.00 96.75 280 VAL A CA 1
ATOM 2327 C C . VAL A 1 280 ? -7.789 -9.592 11.783 1.00 96.75 280 VAL A C 1
ATOM 2329 O O . VAL A 1 280 ? -7.516 -8.393 11.822 1.00 96.75 280 VAL A O 1
ATOM 2332 N N . THR A 1 281 ? -8.585 -10.153 12.696 1.00 96.44 281 THR A N 1
ATOM 2333 C CA . THR A 1 281 ? -9.173 -9.401 13.819 1.00 96.44 281 THR A CA 1
ATOM 2334 C C . THR A 1 281 ? -8.086 -8.817 14.724 1.00 96.44 281 THR A C 1
ATOM 2336 O O . THR A 1 281 ? -8.171 -7.665 15.145 1.00 96.44 281 THR A O 1
ATOM 2339 N N . GLY A 1 282 ? -7.003 -9.558 14.981 1.00 96.38 282 GLY A N 1
ATOM 2340 C CA . GLY A 1 282 ? -5.839 -9.036 15.699 1.00 96.38 282 GLY A CA 1
ATOM 2341 C C . GLY A 1 282 ? -5.192 -7.834 14.997 1.00 96.38 282 GLY A C 1
ATOM 2342 O O . GLY A 1 282 ? -4.778 -6.878 15.656 1.00 96.38 282 GLY A O 1
ATOM 2343 N N . ARG A 1 283 ? -5.142 -7.838 13.658 1.00 96.94 283 ARG A N 1
ATOM 2344 C CA . ARG A 1 283 ? -4.656 -6.703 12.853 1.00 96.94 283 ARG A CA 1
ATOM 2345 C C . ARG A 1 283 ? -5.610 -5.519 12.880 1.00 96.94 283 ARG A C 1
ATOM 2347 O O . ARG A 1 283 ? -5.140 -4.393 13.017 1.00 96.94 283 ARG A O 1
ATOM 2354 N N . PHE A 1 284 ? -6.913 -5.770 12.856 1.00 96.62 284 PHE A N 1
ATOM 2355 C CA . PHE A 1 284 ? -7.933 -4.743 13.030 1.00 96.62 284 PHE A CA 1
ATOM 2356 C C . PHE A 1 284 ? -7.804 -4.048 14.396 1.00 96.62 284 PHE A C 1
ATOM 2358 O O . PHE A 1 284 ? -7.649 -2.828 14.461 1.00 96.62 284 PHE A O 1
ATOM 2365 N N . LYS A 1 285 ? -7.712 -4.819 15.490 1.00 95.44 285 LYS A N 1
ATOM 2366 C CA . LYS A 1 285 ? -7.447 -4.295 16.846 1.00 95.44 285 LYS A CA 1
ATOM 2367 C C . LYS A 1 285 ? -6.139 -3.512 16.934 1.00 95.44 285 LYS A C 1
ATOM 2369 O O . LYS A 1 285 ? -6.059 -2.509 17.639 1.00 95.44 285 LYS A O 1
ATOM 2374 N N . ASN A 1 286 ? -5.103 -3.941 16.213 1.00 95.56 286 ASN A N 1
ATOM 2375 C CA . ASN A 1 286 ? -3.827 -3.234 16.199 1.00 95.56 286 ASN A CA 1
ATOM 2376 C C . ASN A 1 286 ? -3.944 -1.806 15.641 1.00 95.56 286 ASN A C 1
ATOM 2378 O O . ASN A 1 286 ? -3.256 -0.927 16.155 1.00 95.56 286 ASN A O 1
ATOM 2382 N N . VAL A 1 287 ? -4.823 -1.556 14.661 1.00 96.56 287 VAL A N 1
ATOM 2383 C CA . VAL A 1 287 ? -5.078 -0.195 14.152 1.00 96.56 287 VAL A CA 1
ATOM 2384 C C . VAL A 1 287 ? -5.651 0.687 15.259 1.00 96.56 287 VAL A C 1
ATOM 2386 O O . VAL A 1 287 ? -5.097 1.756 15.517 1.00 96.56 287 VAL A O 1
ATOM 2389 N N . PHE A 1 288 ? -6.671 0.207 15.978 1.00 94.88 288 PHE A N 1
ATOM 2390 C CA . PHE A 1 288 ? -7.246 0.924 17.120 1.00 94.88 288 PHE A CA 1
ATOM 2391 C C . PHE A 1 288 ? -6.197 1.268 18.179 1.00 94.88 288 PHE A C 1
ATOM 2393 O O . PHE A 1 288 ? -6.084 2.418 18.591 1.00 94.88 288 PHE A O 1
ATOM 2400 N N . LEU A 1 289 ? -5.384 0.289 18.584 1.00 94.56 289 LEU A N 1
ATOM 2401 C CA . LEU A 1 289 ? -4.371 0.485 19.624 1.00 94.56 289 LEU A CA 1
ATOM 2402 C C . LEU A 1 289 ? -3.242 1.423 19.186 1.00 94.56 289 LEU A C 1
ATOM 2404 O O . LEU A 1 289 ? -2.741 2.204 19.991 1.00 94.56 289 LEU A O 1
ATOM 2408 N N . LYS A 1 290 ? -2.808 1.343 17.926 1.00 95.31 290 LYS A N 1
ATOM 2409 C CA . LYS A 1 290 ? -1.679 2.137 17.432 1.00 95.31 290 LYS A CA 1
ATOM 2410 C C . LYS A 1 290 ? -2.064 3.595 17.177 1.00 95.31 290 LYS A C 1
ATOM 2412 O O . LYS A 1 290 ? -1.260 4.480 17.459 1.00 95.31 290 LYS A O 1
ATOM 2417 N N . TYR A 1 291 ? -3.276 3.835 16.680 1.00 95.00 291 TYR A N 1
ATOM 2418 C CA . TYR A 1 291 ? -3.770 5.160 16.288 1.00 95.00 291 TYR A CA 1
ATOM 2419 C C . TYR A 1 291 ? -4.846 5.697 17.241 1.00 95.00 291 TYR A C 1
ATOM 2421 O O . TYR A 1 291 ? -5.640 6.551 16.861 1.00 95.00 291 TYR A O 1
ATOM 2429 N N . TRP A 1 292 ? -4.874 5.220 18.491 1.00 93.56 292 TRP A N 1
ATOM 2430 C CA . TRP A 1 292 ? -5.941 5.531 19.449 1.00 93.56 292 TRP A CA 1
ATOM 2431 C C . TRP A 1 292 ? -6.166 7.034 19.661 1.00 93.56 292 TRP A C 1
ATOM 2433 O O . TRP A 1 292 ? -7.306 7.455 19.813 1.00 93.56 292 TRP A O 1
ATOM 2443 N N . ARG A 1 293 ? -5.095 7.844 19.651 1.00 92.31 293 ARG A N 1
ATOM 2444 C CA . ARG A 1 293 ? -5.177 9.303 19.850 1.00 92.31 293 ARG A CA 1
ATOM 2445 C C . ARG A 1 293 ? -5.950 9.970 18.721 1.00 92.31 293 ARG A C 1
ATOM 2447 O O . ARG A 1 293 ? -6.908 10.684 18.985 1.00 92.31 293 ARG A O 1
ATOM 2454 N N . ASP A 1 294 ? -5.549 9.687 17.485 1.00 93.50 294 ASP A N 1
ATOM 2455 C CA . ASP A 1 294 ? -6.193 10.236 16.293 1.00 93.50 294 ASP A CA 1
ATOM 2456 C C . ASP A 1 294 ? -7.640 9.719 16.195 1.00 93.50 294 ASP A C 1
ATOM 2458 O O . ASP A 1 294 ? -8.578 10.487 16.016 1.00 93.50 294 ASP A O 1
ATOM 2462 N N . LEU A 1 295 ? -7.859 8.421 16.430 1.00 94.00 295 LEU A N 1
ATOM 2463 C CA . LEU A 1 295 ? -9.198 7.820 16.412 1.00 94.00 295 LEU A CA 1
ATOM 2464 C C . LEU A 1 295 ? -10.129 8.384 17.494 1.00 94.00 295 LEU A C 1
ATOM 2466 O O . LEU A 1 295 ? -11.334 8.469 17.276 1.00 94.00 295 LEU A O 1
ATOM 2470 N N . PHE A 1 296 ? -9.594 8.793 18.644 1.00 92.38 296 PHE A N 1
ATOM 2471 C CA . PHE A 1 296 ? -10.375 9.458 19.684 1.00 92.38 296 PHE A CA 1
ATOM 2472 C C . PHE A 1 296 ? -10.780 10.886 19.298 1.00 92.38 296 PHE A C 1
ATOM 2474 O O . PHE A 1 296 ? -11.914 11.296 19.576 1.00 92.38 296 PHE A O 1
ATOM 2481 N N . GLU A 1 297 ? -9.894 11.629 18.623 1.00 92.31 297 GLU A N 1
ATOM 2482 C CA . GLU A 1 297 ? -10.243 12.915 18.000 1.00 92.31 297 GLU A CA 1
ATOM 2483 C C . GLU A 1 297 ? -11.373 12.714 16.968 1.00 92.31 297 GLU A C 1
ATOM 2485 O O . GLU A 1 297 ? -12.319 13.497 16.930 1.00 92.31 297 GLU A O 1
ATOM 2490 N N . PHE A 1 298 ? -11.339 11.612 16.210 1.00 93.62 298 PHE A N 1
ATOM 2491 C CA . PHE A 1 298 ? -12.303 11.289 15.149 1.00 93.62 298 PHE A CA 1
ATOM 2492 C C . PHE A 1 298 ? -13.528 10.466 15.587 1.00 93.62 298 PHE A C 1
ATOM 2494 O O . PHE A 1 298 ? -14.277 9.987 14.734 1.00 93.62 298 PHE A O 1
ATOM 2501 N N . ARG A 1 299 ? -13.771 10.292 16.894 1.00 91.19 299 ARG A N 1
ATOM 2502 C CA . ARG A 1 299 ? -14.825 9.393 17.413 1.00 91.19 299 ARG A CA 1
ATOM 2503 C C . ARG A 1 299 ? -16.226 9.690 16.870 1.00 91.19 299 ARG A C 1
ATOM 2505 O O . ARG A 1 299 ? -16.951 8.763 16.534 1.00 91.19 299 ARG A O 1
ATOM 2512 N N . GLU A 1 300 ? -16.579 10.964 16.712 1.00 91.31 300 GLU A N 1
ATOM 2513 C CA . GLU A 1 300 ? -17.899 11.360 16.204 1.00 91.31 300 GLU A CA 1
ATOM 2514 C C . GLU A 1 300 ? -18.083 10.944 14.739 1.00 91.31 300 GLU A C 1
ATOM 2516 O O . GLU A 1 300 ? -19.150 10.465 14.357 1.00 91.31 300 GLU A O 1
ATOM 2521 N N . ALA A 1 301 ? -17.029 11.060 13.923 1.00 91.69 301 ALA A N 1
ATOM 2522 C CA . ALA A 1 301 ? -17.039 10.575 12.546 1.00 91.69 301 ALA A CA 1
ATOM 2523 C C . ALA A 1 301 ? -17.116 9.040 12.504 1.00 91.69 301 ALA A C 1
ATOM 2525 O O . ALA A 1 301 ? -17.895 8.491 11.731 1.00 91.69 301 ALA A O 1
ATOM 2526 N N . LEU A 1 302 ? -16.386 8.342 13.384 1.00 89.25 302 LEU A N 1
ATOM 2527 C CA . LEU A 1 302 ? -16.434 6.877 13.485 1.00 89.25 302 LEU A CA 1
ATOM 2528 C C . LEU A 1 302 ? -17.848 6.362 13.780 1.00 89.25 302 LEU A C 1
ATOM 2530 O O . LEU A 1 302 ? -18.306 5.434 13.114 1.00 89.25 302 LEU A O 1
ATOM 2534 N N . GLU A 1 303 ? -18.550 6.966 14.738 1.00 89.56 303 GLU A N 1
ATOM 2535 C CA . GLU A 1 303 ? -19.919 6.580 15.108 1.00 89.56 303 GLU A CA 1
ATOM 2536 C C . GLU A 1 303 ? -20.935 6.946 14.018 1.00 89.56 303 GLU A C 1
ATOM 2538 O O . GLU A 1 303 ? -21.848 6.175 13.713 1.00 89.56 303 GLU A O 1
ATOM 2543 N N . LYS A 1 304 ? -20.769 8.116 13.392 1.00 89.38 304 LYS A N 1
ATOM 2544 C CA . LYS A 1 304 ? -21.699 8.624 12.378 1.00 89.38 304 LYS A CA 1
ATOM 2545 C C . LYS A 1 304 ? -21.555 7.931 11.025 1.00 89.38 304 LYS A C 1
ATOM 2547 O O . LYS A 1 304 ? -22.558 7.770 10.324 1.00 89.38 304 LYS A O 1
ATOM 2552 N N . GLU A 1 305 ? -20.341 7.577 10.621 1.00 88.06 305 GLU A N 1
ATOM 2553 C CA . GLU A 1 305 ? -20.043 7.114 9.262 1.00 88.06 305 GLU A CA 1
ATOM 2554 C C . GLU A 1 305 ? -19.872 5.600 9.182 1.00 88.06 305 GLU A C 1
ATOM 2556 O O . GLU A 1 305 ? -20.335 5.001 8.212 1.00 88.06 305 GLU A O 1
ATOM 2561 N N . LEU A 1 306 ? -19.277 4.976 10.205 1.00 86.06 306 LEU A N 1
ATOM 2562 C CA . LEU A 1 306 ? -18.912 3.563 10.161 1.00 86.06 306 LEU A CA 1
ATOM 2563 C C . LEU A 1 306 ? -19.731 2.716 11.142 1.00 86.06 306 LEU A C 1
ATOM 2565 O O . LEU A 1 306 ? -20.518 1.874 10.716 1.00 86.06 306 LEU A O 1
ATOM 2569 N N . PHE A 1 307 ? -19.594 2.948 12.447 1.00 84.06 307 PHE A N 1
ATOM 2570 C CA . PHE A 1 307 ? -20.071 2.038 13.494 1.00 84.06 307 PHE A CA 1
ATOM 2571 C C . PHE A 1 307 ? -21.532 2.248 13.903 1.00 84.06 307 PHE A C 1
ATOM 2573 O O . PHE A 1 307 ? -21.847 2.479 15.070 1.00 84.06 307 PHE A O 1
ATOM 2580 N N . LYS A 1 308 ? -22.444 2.118 12.935 1.00 81.81 308 LYS A N 1
ATOM 2581 C CA . LYS A 1 308 ? -23.890 2.092 13.195 1.00 81.81 308 LYS A CA 1
ATOM 2582 C C . LYS A 1 308 ? -24.316 0.689 13.624 1.00 81.81 308 LYS A C 1
ATOM 2584 O O . LYS A 1 308 ? -24.113 -0.263 12.874 1.00 81.81 308 LYS A O 1
ATOM 2589 N N . GLU A 1 309 ? -24.974 0.579 14.779 1.00 71.50 309 GLU A N 1
ATOM 2590 C CA . GLU A 1 309 ? -25.354 -0.703 15.407 1.00 71.50 309 GLU A CA 1
ATOM 2591 C C . GLU A 1 309 ? -26.151 -1.651 14.494 1.00 71.50 309 GLU A C 1
ATOM 2593 O O . GLU A 1 309 ? -26.036 -2.862 14.626 1.00 71.50 309 GLU A O 1
ATOM 2598 N N . PHE A 1 310 ? -26.923 -1.120 13.542 1.00 69.94 310 PHE A N 1
ATOM 2599 C CA . PHE A 1 310 ? -27.743 -1.924 12.624 1.00 69.94 310 PHE A CA 1
ATOM 2600 C C . PHE A 1 310 ? -27.068 -2.246 11.283 1.00 69.94 310 PHE A C 1
ATOM 2602 O O . PHE A 1 310 ? -27.650 -2.958 10.470 1.00 69.94 310 PHE A O 1
ATOM 2609 N N . ALA A 1 311 ? -25.886 -1.688 11.015 1.00 76.38 311 ALA A N 1
ATOM 2610 C CA . ALA A 1 311 ? -25.212 -1.811 9.721 1.00 76.38 311 ALA A CA 1
ATOM 2611 C C . ALA A 1 311 ? -23.997 -2.750 9.750 1.00 76.38 311 ALA A C 1
ATOM 2613 O O . ALA A 1 311 ? -23.522 -3.149 8.690 1.00 76.38 311 ALA A O 1
ATOM 2614 N N . ILE A 1 312 ? -23.485 -3.079 10.939 1.00 83.88 312 ILE A N 1
ATOM 2615 C CA . ILE A 1 312 ? -22.276 -3.885 11.121 1.00 83.88 312 ILE A CA 1
ATOM 2616 C C . ILE A 1 312 ? -22.606 -5.150 11.910 1.00 83.88 312 ILE A C 1
ATOM 2618 O O . ILE A 1 312 ? -23.380 -5.113 12.864 1.00 83.88 312 ILE A O 1
ATOM 2622 N N . ASP A 1 313 ? -21.971 -6.259 11.531 1.00 89.12 313 ASP A N 1
ATOM 2623 C CA . ASP A 1 313 ? -22.030 -7.515 12.273 1.00 89.12 313 ASP A CA 1
ATOM 2624 C C . ASP A 1 313 ? -21.624 -7.343 13.750 1.00 89.12 313 ASP A C 1
ATOM 2626 O O . ASP A 1 313 ? -20.634 -6.678 14.073 1.00 89.12 313 ASP A O 1
ATOM 2630 N N . SER A 1 314 ? -22.353 -7.989 14.665 1.00 87.81 314 SER A N 1
ATOM 2631 C CA . SER A 1 314 ? -22.129 -7.850 16.108 1.00 87.81 314 SER A CA 1
ATOM 2632 C C . SER A 1 314 ? -20.707 -8.214 16.548 1.00 87.81 314 SER A C 1
ATOM 2634 O O . SER A 1 314 ? -20.163 -7.572 17.446 1.00 87.81 314 SER A O 1
ATOM 2636 N N . ASN A 1 315 ? -20.072 -9.198 15.902 1.00 89.06 315 ASN A N 1
ATOM 2637 C CA . ASN A 1 315 ? -18.710 -9.616 16.236 1.00 89.06 315 ASN A CA 1
ATOM 2638 C C . ASN A 1 315 ? -17.685 -8.558 15.826 1.00 89.06 315 ASN A C 1
ATOM 2640 O O . ASN A 1 315 ? -16.692 -8.344 16.522 1.00 89.06 315 ASN A O 1
ATOM 2644 N N . VAL A 1 316 ? -17.920 -7.877 14.704 1.00 90.69 316 VAL A N 1
ATOM 2645 C CA . VAL A 1 316 ? -17.059 -6.783 14.249 1.00 90.69 316 VAL A CA 1
ATOM 2646 C C . VAL A 1 316 ? -17.262 -5.557 15.137 1.00 90.69 316 VAL A C 1
ATOM 2648 O O . VAL A 1 316 ? -16.273 -4.984 15.601 1.00 90.69 316 VAL A O 1
ATOM 2651 N N . MET A 1 317 ? -18.519 -5.220 15.448 1.00 90.44 317 MET A N 1
ATOM 2652 C CA . MET A 1 317 ? -18.893 -4.111 16.333 1.00 90.44 317 MET A CA 1
ATOM 2653 C C . MET A 1 317 ? -18.288 -4.251 17.737 1.00 90.44 317 MET A C 1
ATOM 2655 O O . MET A 1 317 ? -17.843 -3.268 18.330 1.00 90.44 317 MET A O 1
ATOM 2659 N N . GLU A 1 318 ? -18.182 -5.477 18.247 1.00 91.50 318 GLU A N 1
ATOM 2660 C CA . GLU A 1 318 ? -17.568 -5.764 19.543 1.00 91.50 318 GLU A CA 1
ATOM 2661 C C . GLU A 1 318 ? -16.099 -5.304 19.625 1.00 91.50 318 GLU A C 1
ATOM 2663 O O . GLU A 1 318 ? -15.657 -4.804 20.660 1.00 91.50 318 GLU A O 1
ATOM 2668 N N . ASN A 1 319 ? -15.341 -5.360 18.524 1.00 90.69 319 ASN A N 1
ATOM 2669 C CA . ASN A 1 319 ? -13.970 -4.832 18.498 1.00 90.69 319 ASN A CA 1
ATOM 2670 C C . ASN A 1 319 ? -13.934 -3.315 18.731 1.00 90.69 319 ASN A C 1
ATOM 2672 O O . ASN A 1 319 ? -13.040 -2.815 19.416 1.00 90.69 319 ASN A O 1
ATOM 2676 N N . TYR A 1 320 ? -14.908 -2.588 18.182 1.00 89.50 320 TYR A N 1
ATOM 2677 C CA . TYR A 1 320 ? -15.034 -1.151 18.394 1.00 89.50 320 TYR A CA 1
ATOM 2678 C C . TYR A 1 320 ? -15.537 -0.824 19.806 1.00 89.50 320 TYR A C 1
ATOM 2680 O O . TYR A 1 320 ? -15.037 0.105 20.437 1.00 89.50 320 TYR A O 1
ATOM 2688 N N . ASN A 1 321 ? -16.461 -1.615 20.357 1.00 90.12 321 ASN A N 1
ATOM 2689 C CA . ASN A 1 321 ? -16.902 -1.461 21.746 1.00 90.12 321 ASN A CA 1
ATOM 2690 C C . ASN A 1 321 ? -15.751 -1.657 22.742 1.00 90.12 321 ASN A C 1
ATOM 2692 O O . ASN A 1 321 ? -15.606 -0.861 23.668 1.00 90.12 321 ASN A O 1
ATOM 2696 N N . GLN A 1 322 ? -14.885 -2.647 22.512 1.00 90.25 322 GLN A N 1
ATOM 2697 C CA . GLN A 1 322 ? -13.662 -2.836 23.299 1.00 90.25 322 GLN A CA 1
ATOM 2698 C C . GLN A 1 322 ? -12.737 -1.621 23.215 1.00 90.25 322 GLN A C 1
ATOM 2700 O O . GLN A 1 322 ? -12.174 -1.213 24.227 1.00 90.25 322 GLN A O 1
ATOM 2705 N N . PHE A 1 323 ? -12.603 -1.009 22.035 1.00 88.94 323 PHE A N 1
ATOM 2706 C CA . PHE A 1 323 ? -11.851 0.235 21.885 1.00 88.94 323 PHE A CA 1
ATOM 2707 C C . PHE A 1 323 ? -12.488 1.395 22.665 1.00 88.94 323 PHE A C 1
ATOM 2709 O O . PHE A 1 323 ? -11.783 2.070 23.411 1.00 88.94 323 PHE A O 1
ATOM 2716 N N . LYS A 1 324 ? -13.811 1.595 22.573 1.00 87.56 324 LYS A N 1
ATOM 2717 C CA . LYS A 1 324 ? -14.527 2.618 23.360 1.00 87.56 324 LYS A CA 1
ATOM 2718 C C . LYS A 1 324 ? -14.328 2.432 24.865 1.00 87.56 324 LYS A C 1
ATOM 2720 O O . LYS A 1 324 ? -14.104 3.409 25.573 1.00 87.56 324 LYS A O 1
ATOM 2725 N N . ALA A 1 325 ? -14.343 1.188 25.343 1.00 89.62 325 ALA A N 1
ATOM 2726 C CA . ALA A 1 325 ? -14.131 0.868 26.752 1.00 89.62 325 ALA A CA 1
ATOM 2727 C C . ALA A 1 325 ? -12.725 1.233 27.264 1.00 89.62 325 ALA A C 1
ATOM 2729 O O . ALA A 1 325 ? -12.560 1.438 28.459 1.00 89.62 325 ALA A O 1
ATOM 2730 N N . LEU A 1 326 ? -11.716 1.343 26.390 1.00 84.44 326 LEU A N 1
ATOM 2731 C CA . LEU A 1 326 ? -10.383 1.844 26.765 1.00 84.44 326 LEU A CA 1
ATOM 2732 C C . LEU A 1 326 ? -10.337 3.372 26.914 1.00 84.44 326 LEU A C 1
ATOM 2734 O O . LEU A 1 326 ? -9.384 3.900 27.484 1.00 84.44 326 LEU A O 1
ATOM 2738 N N . MET A 1 327 ? -11.326 4.068 26.352 1.00 72.44 327 MET A N 1
ATOM 2739 C CA . MET A 1 327 ? -11.411 5.529 26.291 1.00 72.44 327 MET A CA 1
ATOM 2740 C C . MET A 1 327 ? -12.420 6.114 27.289 1.00 72.44 327 MET A C 1
ATOM 2742 O O . MET A 1 327 ? -12.595 7.332 27.323 1.00 72.44 327 MET A O 1
ATOM 2746 N N . THR A 1 328 ? -13.095 5.249 28.051 1.00 62.91 328 THR A N 1
ATOM 2747 C CA . THR A 1 328 ? -14.010 5.600 29.148 1.00 62.91 328 THR A CA 1
ATOM 2748 C C . THR A 1 328 ? -13.249 5.517 30.461 1.00 62.91 328 THR A C 1
ATOM 2750 O O . THR A 1 328 ? -13.431 6.423 31.302 1.00 62.91 328 THR A O 1
#

InterPro domains:
  IPR015174 MIF4G-like, type 2 [PF09090] (29-293)
  IPR016024 Armadillo-type fold [SSF48371] (22-327)
  IPR027159 Nuclear cap-binding protein subunit 1 [PTHR12412] (1-327)

pLDDT: mean 89.09, std 12.31, range [38.16, 98.56]

Sequence (328 aa):
MRLSYHQRLTEFLPAAFEKMIPQKPIISYDLNDDEHPDRDFAIVLEKAFREKISADGMIDLLRNQSENQMDINFRLSIFFKVLLYLARKTFSHNFVALTRYYSTLKEFIGGREDVQLTILRTLYETWKLHGQMIIVLVTKLLKMSLVDASAVVAWLFSDEMKPEFERLWIWEILNIALEHVSGHVRRNRQAIEKAKLKKEEKELNDEKDDFDMETNEHDDMADPNAMESFVKESEFADLHECLKNLLLDVLHKFTVTLTEHIVNSESNGNDFQNNWYLFVTGRFKNVFLKYWRDLFEFREALEKELFKEFAIDSNVMENYNQFKALMT

Secondary structure (DSSP, 8-state):
-TTS-HHHHHHHS-GGGGGGSPPP------TTSTT-TTHHHHHHHHHHHHTT--HHHHHHHHHH-TTS---HHHHHHHHHHHHHHHTTT-HHHHHHHHHHTHHHHHHHHTT-HHHHHHHHHHHHHHHTT-HHHHHHHHHHHHHTTSS-HHHHHHHHTSTTTGGGTTSHHHHHHHHHHHHHHHHHHHHHHHHHHHHHHHHHHHHHHHHHHTTS-----------HHHHHHHHHHHHHHHHHHHHHHHHHHHHHHHHHHHHHHHHHHHHTT--S-SHHHHHHHHHHHHHHHHSHHHHHHTHHHIIIII--TTTS-HHHHHHHHHHHHH--

Foldseek 3Di:
DVVDAQVVCVVPDPPVCVVVRADHFDWQAPLVDPPDPCVVLLVVLLVCVVVLDALVVVLCSLVVPVVPVDDSLRSVLSNLLSLCVVQVPDLVSSLVSCVRNVVNLCVVQPPDLVSLLSSLVSLCNGGVSPLVSSLSVLLSCCVSVSHALLSLLVNCLDPVNVVCLVPPSSLSSNVSSLCSLVVVLVVLVVVLVVLVVVVVVVVVVVVVVPPDDDDDDDDPDPDPSVVVSVVSVVVSVVSLVVSLVSLLVNLQSLQVVLQVLCVVQVVVVHDSPDPSNVSSLVSSLVSCVVCVPSCVVCVVVCDVPPQDPVPTDPVSNVSVVVSVVVVD